Protein AF-0000000074320012 (afdb_homodimer)

pLDDT: mean 95.2, std 8.34, range [36.31, 98.94]

Solvent-accessible surface area (backbone atoms only — not comparable to full-atom values): 17380 Å² total; per-residue (Å²): 128,82,47,73,68,54,39,57,58,46,26,48,79,30,70,69,40,29,53,50,45,41,54,51,49,29,71,43,26,29,50,43,46,85,54,55,57,32,72,72,44,47,57,99,40,33,26,28,23,34,42,53,70,46,71,53,35,17,29,76,82,66,25,57,23,71,54,56,54,51,39,39,37,49,47,22,46,48,53,46,48,46,66,74,59,42,88,54,47,42,76,45,76,39,35,41,36,37,39,49,70,48,88,35,82,46,40,29,38,19,41,23,70,55,49,71,68,53,42,41,66,63,46,54,54,54,49,74,81,34,78,58,48,74,39,78,42,71,21,48,24,27,33,80,82,65,46,66,27,32,43,29,41,39,24,33,31,40,29,44,52,92,74,57,80,68,86,126,129,80,48,72,66,53,40,57,58,46,26,47,79,30,69,70,40,30,53,51,46,42,53,52,50,28,70,43,26,29,50,45,46,84,55,55,57,33,70,71,44,48,58,98,40,34,26,30,22,34,42,54,69,45,72,53,35,16,29,76,82,66,24,54,23,69,54,57,54,50,37,39,37,48,46,21,44,49,53,48,48,45,65,74,58,43,89,54,46,45,75,43,76,38,36,40,37,38,39,50,72,47,88,36,83,45,41,29,38,19,41,24,72,56,51,70,66,52,43,42,66,66,47,54,54,54,49,74,79,35,78,58,49,73,38,79,42,73,22,49,25,25,34,79,84,66,46,66,28,34,44,28,40,39,24,33,32,40,29,44,53,91,73,58,80,67,86,126

Structure (mmCIF, N/CA/C/O backbone):
data_AF-0000000074320012-model_v1
#
loop_
_entity.id
_entity.type
_entity.pdbx_description
1 polymer 'DUF4442 domain-containing protein'
#
loop_
_atom_site.group_PDB
_atom_site.id
_atom_site.type_symbol
_atom_site.label_atom_id
_atom_site.label_alt_id
_atom_site.label_comp_id
_atom_site.label_asym_id
_atom_site.label_entity_id
_atom_site.label_seq_id
_atom_site.pdbx_PDB_ins_code
_atom_site.Cartn_x
_atom_site.Cartn_y
_atom_site.Cartn_z
_atom_site.occupancy
_atom_site.B_iso_or_equiv
_atom_site.auth_seq_id
_atom_site.auth_comp_id
_atom_site.auth_asym_id
_atom_site.auth_atom_id
_atom_site.pdbx_PDB_model_num
ATOM 1 N N . MET A 1 1 ? 0.311 33.969 -2.805 1 56.41 1 MET A N 1
ATOM 2 C CA . MET A 1 1 ? 0.014 32.562 -3.039 1 56.41 1 MET A CA 1
ATOM 3 C C . MET A 1 1 ? -0.545 31.891 -1.78 1 56.41 1 MET A C 1
ATOM 5 O O . MET A 1 1 ? -0.052 32.125 -0.678 1 56.41 1 MET A O 1
ATOM 9 N N . LEU A 1 2 ? -1.701 31.359 -1.847 1 72.56 2 LEU A N 1
ATOM 10 C CA . LEU A 1 2 ? -2.385 30.781 -0.701 1 72.56 2 LEU A CA 1
ATOM 11 C C . LEU A 1 2 ? -1.505 29.734 -0.021 1 72.56 2 LEU A C 1
ATOM 13 O O . LEU A 1 2 ? -0.944 28.859 -0.687 1 72.56 2 LEU A O 1
ATOM 17 N N . SER A 1 3 ? -1.209 30.062 1.23 1 83.75 3 SER A N 1
ATOM 18 C CA . SER A 1 3 ? -0.427 29.078 1.981 1 83.75 3 SER A CA 1
ATOM 19 C C . SER A 1 3 ? -1.143 27.734 2.049 1 83.75 3 SER A C 1
ATOM 21 O O . SER A 1 3 ? -2.342 27.641 1.778 1 83.75 3 SER A O 1
ATOM 23 N N . GLN A 1 4 ? -0.441 26.672 2.283 1 82.62 4 GLN A N 1
ATOM 24 C CA . GLN A 1 4 ? -1.019 25.344 2.447 1 82.62 4 GLN A CA 1
ATOM 25 C C . GLN A 1 4 ? -2.109 25.344 3.512 1 82.62 4 GLN A C 1
ATOM 27 O O . GLN A 1 4 ? -3.178 24.766 3.316 1 82.62 4 GLN A O 1
ATOM 32 N N . ASP A 1 5 ? -1.865 26.078 4.605 1 85.81 5 ASP A N 1
ATOM 33 C CA . ASP A 1 5 ? -2.818 26.141 5.707 1 85.81 5 ASP A CA 1
ATOM 34 C C . ASP A 1 5 ? -4.117 26.812 5.277 1 85.81 5 ASP A C 1
ATOM 36 O O . ASP A 1 5 ? -5.207 26.359 5.637 1 85.81 5 ASP A O 1
ATOM 40 N N . GLN A 1 6 ? -3.916 27.891 4.57 1 90.31 6 GLN A N 1
ATOM 41 C CA . GLN A 1 6 ? -5.09 28.609 4.09 1 90.31 6 GLN A CA 1
ATOM 42 C C . GLN A 1 6 ? -5.895 27.766 3.111 1 90.31 6 GLN A C 1
ATOM 44 O O . GLN A 1 6 ? -7.129 27.797 3.117 1 90.31 6 GLN A O 1
ATOM 49 N N . LEU A 1 7 ? -5.176 27.062 2.318 1 92.5 7 LEU A N 1
ATOM 50 C CA . LEU A 1 7 ? -5.832 26.203 1.339 1 92.5 7 LEU A CA 1
ATOM 51 C C . LEU A 1 7 ? -6.676 25.141 2.029 1 92.5 7 LEU A C 1
ATOM 53 O O . LEU A 1 7 ? -7.836 24.922 1.662 1 92.5 7 LEU A O 1
ATOM 57 N N . PHE A 1 8 ? -6.152 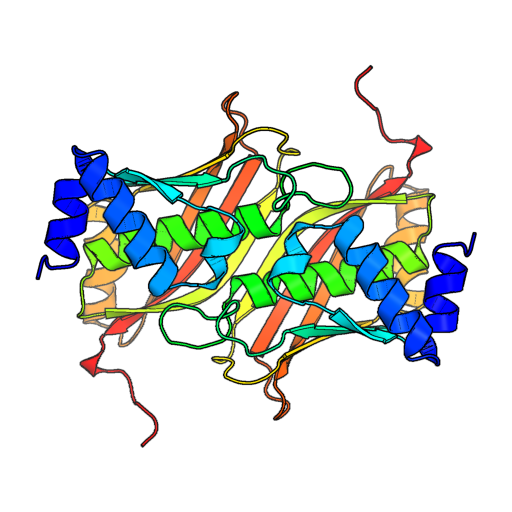24.516 3.086 1 93 8 PHE A N 1
ATOM 58 C CA . PHE A 1 8 ? -6.898 23.516 3.842 1 93 8 PHE A CA 1
ATOM 59 C C . PHE A 1 8 ? -8.133 24.125 4.48 1 93 8 PHE A C 1
ATOM 61 O O . PHE A 1 8 ? -9.203 23.516 4.492 1 93 8 PHE A O 1
ATOM 68 N N . GLU A 1 9 ? -7.984 25.344 5.008 1 93.69 9 GLU A N 1
ATOM 69 C CA . GLU A 1 9 ? -9.102 26 5.676 1 93.69 9 GLU A CA 1
ATOM 70 C C . GLU A 1 9 ? -10.219 26.328 4.695 1 93.69 9 GLU A C 1
ATOM 72 O O . GLU A 1 9 ? -11.391 26.062 4.977 1 93.69 9 GLU A O 1
ATOM 77 N N . LYS A 1 10 ? -9.859 26.844 3.582 1 94.94 10 LYS A N 1
ATOM 78 C CA . LYS A 1 10 ? -10.859 27.188 2.58 1 94.94 10 LYS A CA 1
ATOM 79 C C . LYS A 1 10 ? -11.516 25.938 1.99 1 94.94 10 LYS A C 1
ATOM 81 O O . LYS A 1 10 ? -12.688 25.969 1.631 1 94.94 10 LYS A O 1
ATOM 86 N N . ALA A 1 11 ? -10.773 24.875 1.928 1 95.19 11 ALA A N 1
ATOM 87 C CA . ALA A 1 11 ? -11.242 23.625 1.325 1 95.19 11 ALA A CA 1
ATOM 88 C C . ALA A 1 11 ? -12.297 22.953 2.201 1 95.19 11 ALA A C 1
ATOM 90 O O . ALA A 1 11 ? -13 22.047 1.751 1 95.19 11 ALA A O 1
ATOM 91 N N . LYS A 1 12 ? -12.43 23.422 3.461 1 94.94 12 LYS A N 1
ATOM 92 C CA . LYS A 1 12 ? -13.438 22.875 4.363 1 94.94 12 LYS A CA 1
ATOM 93 C C . LYS A 1 12 ? -14.852 23.141 3.844 1 94.94 12 LYS A C 1
ATOM 95 O O . LYS A 1 12 ? -15.742 22.297 3.975 1 94.94 12 LYS A O 1
ATOM 100 N N . THR A 1 13 ? -14.977 24.312 3.217 1 94.88 13 THR A N 1
ATOM 101 C CA . THR A 1 13 ? -16.344 24.719 2.926 1 94.88 13 THR A CA 1
ATOM 102 C C . THR A 1 13 ? -16.516 25.016 1.438 1 94.88 13 THR A C 1
ATOM 104 O O . THR A 1 13 ? -17.641 25.188 0.958 1 94.88 13 THR A O 1
ATOM 107 N N . SER A 1 14 ? -15.438 25.094 0.727 1 95.69 14 SER A N 1
ATOM 108 C CA . SER A 1 14 ? -15.5 25.453 -0.688 1 95.69 14 SER A CA 1
ATOM 109 C C . SER A 1 14 ? -15.109 24.266 -1.57 1 95.69 14 SER A C 1
ATOM 111 O O . SER A 1 14 ? -13.984 23.781 -1.493 1 95.69 14 SER A O 1
ATOM 113 N N . ASN A 1 15 ? -16.016 23.906 -2.447 1 95.31 15 ASN A N 1
ATOM 114 C CA . ASN A 1 15 ? -15.727 22.828 -3.395 1 95.31 15 ASN A CA 1
ATOM 115 C C . ASN A 1 15 ? -14.594 23.219 -4.34 1 95.31 15 ASN A C 1
ATOM 117 O O . ASN A 1 15 ? -13.766 22.375 -4.695 1 95.31 15 ASN A O 1
ATOM 121 N N . LEU A 1 16 ? -14.625 24.438 -4.738 1 96.12 16 LEU A N 1
ATOM 122 C CA . LEU A 1 16 ? -13.57 24.922 -5.621 1 96.12 16 LEU A CA 1
ATOM 123 C C . LEU A 1 16 ? -12.203 24.781 -4.957 1 96.12 16 LEU A C 1
ATOM 125 O O . LEU A 1 16 ? -11.258 24.281 -5.566 1 96.12 16 LEU A O 1
ATOM 129 N N . TYR A 1 17 ? -12.078 25.234 -3.729 1 96.5 17 TYR A N 1
ATOM 130 C CA . TYR A 1 17 ? -10.805 25.156 -3.02 1 96.5 17 TYR A CA 1
ATOM 131 C C . TYR A 1 17 ? -10.438 23.719 -2.699 1 96.5 17 TYR A C 1
ATOM 133 O O . TYR A 1 17 ? -9.25 23.375 -2.646 1 96.5 17 TYR A O 1
ATOM 141 N N . ARG A 1 18 ? -11.391 22.875 -2.494 1 97.12 18 ARG A N 1
ATOM 142 C CA . ARG A 1 18 ? -11.102 21.469 -2.285 1 97.12 18 ARG A CA 1
ATOM 143 C C . ARG A 1 18 ? -10.531 20.828 -3.547 1 97.12 18 ARG A C 1
ATOM 145 O O . ARG A 1 18 ? -9.625 19.984 -3.471 1 97.12 18 ARG A O 1
ATOM 152 N N . LYS A 1 19 ? -11.062 21.234 -4.746 1 97.31 19 LYS A N 1
ATOM 153 C CA . LYS A 1 19 ? -10.508 20.766 -6.012 1 97.31 19 LYS A CA 1
ATOM 154 C C . LYS A 1 19 ? -9.062 21.234 -6.18 1 97.31 19 LYS A C 1
ATOM 156 O O . LYS A 1 19 ? -8.203 20.453 -6.625 1 97.31 19 LYS A O 1
ATOM 161 N N . ILE A 1 20 ? -8.812 22.406 -5.82 1 97.12 20 ILE A N 1
ATOM 162 C CA . ILE A 1 20 ? -7.461 22.969 -5.891 1 97.12 20 ILE A CA 1
ATOM 163 C C . ILE A 1 20 ? -6.543 22.203 -4.934 1 97.12 20 ILE A C 1
ATOM 165 O O . ILE A 1 20 ? -5.422 21.844 -5.301 1 97.12 20 ILE A O 1
ATOM 169 N N . LEU A 1 21 ? -7.043 22 -3.727 1 96.75 21 LEU A N 1
ATOM 170 C CA . LEU A 1 21 ? -6.266 21.234 -2.748 1 96.75 21 LEU A CA 1
ATOM 171 C C . LEU A 1 21 ? -5.875 19.875 -3.299 1 96.75 21 LEU A C 1
ATOM 173 O O . LEU A 1 21 ? -4.711 19.469 -3.213 1 96.75 21 LEU A O 1
ATOM 177 N N . ASN A 1 22 ? -6.828 19.156 -3.85 1 97.69 22 ASN A N 1
ATOM 178 C CA . ASN A 1 22 ? -6.543 17.844 -4.414 1 97.69 22 ASN A CA 1
ATOM 179 C C . ASN A 1 22 ? -5.496 17.922 -5.52 1 97.69 22 ASN A C 1
ATOM 181 O O . ASN A 1 22 ? -4.621 17.062 -5.613 1 97.69 22 ASN A O 1
ATOM 185 N N . SER A 1 23 ? -5.547 18.938 -6.332 1 97.56 23 SER A N 1
ATOM 186 C CA . SER A 1 23 ? -4.555 19.125 -7.383 1 97.56 23 SER A CA 1
ATOM 187 C C . SER A 1 23 ? -3.164 19.344 -6.797 1 97.56 23 SER A C 1
ATOM 189 O O . SER A 1 23 ? -2.182 18.781 -7.297 1 97.56 23 SER A O 1
ATOM 191 N N . VAL A 1 24 ? -3.084 20.094 -5.789 1 96.06 24 VAL A N 1
ATOM 192 C CA . VAL A 1 24 ? -1.82 20.375 -5.121 1 96.06 24 VAL A CA 1
ATOM 193 C C . VAL A 1 24 ? -1.267 19.094 -4.504 1 96.06 24 VAL A C 1
ATOM 195 O O . VAL A 1 24 ? -0.079 18.797 -4.645 1 96.06 24 VAL A O 1
ATOM 198 N N . LEU A 1 25 ? -2.133 18.344 -3.871 1 96.31 25 LEU A N 1
ATOM 199 C CA . LEU A 1 25 ? -1.714 17.109 -3.215 1 96.31 25 LEU A CA 1
ATOM 200 C C . LEU A 1 25 ? -1.236 16.094 -4.238 1 96.31 25 LEU A C 1
ATOM 202 O O . LEU A 1 25 ? -0.306 15.328 -3.969 1 96.31 25 LEU A O 1
ATOM 206 N N . TYR A 1 26 ? -1.836 16.062 -5.43 1 97.31 26 TYR A N 1
ATOM 207 C CA . TYR A 1 26 ? -1.38 15.188 -6.504 1 97.31 26 TYR A CA 1
ATOM 208 C C . TYR A 1 26 ? 0.038 15.547 -6.934 1 97.31 26 TYR A C 1
ATOM 210 O O . TYR A 1 26 ? 0.836 14.664 -7.258 1 97.31 26 TYR A O 1
ATOM 218 N N . LYS A 1 27 ? 0.312 16.812 -6.98 1 96.69 27 LYS A N 1
ATOM 219 C CA . LYS A 1 27 ? 1.652 17.266 -7.344 1 96.69 27 LYS A CA 1
ATOM 220 C C . LYS A 1 27 ? 2.67 16.891 -6.27 1 96.69 27 LYS A C 1
ATOM 222 O O . LYS A 1 27 ? 3.809 16.531 -6.582 1 96.69 27 LYS A O 1
ATOM 227 N N . MET A 1 28 ? 2.273 16.969 -5.016 1 95.12 28 MET A N 1
ATOM 228 C CA . MET A 1 28 ? 3.141 16.656 -3.883 1 95.12 28 MET A CA 1
ATOM 229 C C . MET A 1 28 ? 3.398 15.156 -3.785 1 95.12 28 MET A C 1
ATOM 231 O O . MET A 1 28 ? 4.504 14.734 -3.447 1 95.12 28 MET A O 1
ATOM 235 N N . VAL A 1 29 ? 2.379 14.391 -4.051 1 97.5 29 VAL A N 1
ATOM 236 C CA . VAL A 1 29 ? 2.445 12.938 -3.986 1 97.5 29 VAL A CA 1
ATOM 237 C C . VAL A 1 29 ? 1.917 12.336 -5.289 1 97.5 29 VAL A C 1
ATOM 239 O O . VAL A 1 29 ? 0.817 11.781 -5.32 1 97.5 29 VAL A O 1
ATOM 242 N N . PRO A 1 30 ? 2.645 12.289 -6.316 1 98.44 30 PRO A N 1
ATOM 243 C CA . PRO A 1 30 ? 2.193 11.859 -7.641 1 98.44 30 PRO A CA 1
ATOM 244 C C . PRO A 1 30 ? 1.681 10.422 -7.656 1 98.44 30 PRO A C 1
ATOM 246 O O . PRO A 1 30 ? 0.842 10.07 -8.484 1 98.44 30 PRO A O 1
ATOM 249 N N . PHE A 1 31 ? 2.115 9.609 -6.773 1 98.69 31 PHE A N 1
ATOM 250 C CA . PHE A 1 31 ? 1.723 8.203 -6.699 1 98.69 31 PHE A CA 1
ATOM 251 C C . PHE A 1 31 ? 0.206 8.07 -6.633 1 98.69 31 PHE A C 1
ATOM 253 O O . PHE A 1 31 ? -0.357 7.086 -7.113 1 98.69 31 PHE A O 1
ATOM 260 N N . ASN A 1 32 ? -0.466 9.094 -6.09 1 98.62 32 ASN A N 1
ATOM 261 C CA . ASN A 1 32 ? -1.893 9.008 -5.793 1 98.62 32 ASN A CA 1
ATOM 262 C C . ASN A 1 32 ? -2.738 9.414 -7 1 98.62 32 ASN A C 1
ATOM 264 O O . ASN A 1 32 ? -3.92 9.07 -7.078 1 98.62 32 ASN A O 1
ATOM 268 N N . LYS A 1 33 ? -2.162 10.086 -7.898 1 98.44 33 LYS A N 1
ATOM 269 C CA . LYS A 1 33 ? -2.893 10.789 -8.945 1 98.44 33 LYS A CA 1
ATOM 270 C C . LYS A 1 33 ? -3.605 9.805 -9.875 1 98.44 33 LYS A C 1
ATOM 272 O O . LYS A 1 33 ? -4.793 9.969 -10.164 1 98.44 33 LYS A O 1
ATOM 277 N N . PRO A 1 34 ? -2.969 8.727 -10.312 1 98.5 34 PRO A N 1
ATOM 278 C CA . PRO A 1 34 ? -3.637 7.848 -11.273 1 98.5 34 PRO A CA 1
ATOM 279 C C . PRO A 1 34 ? -4.879 7.176 -10.695 1 98.5 34 PRO A C 1
ATOM 281 O O . PRO A 1 34 ? -5.762 6.75 -11.453 1 98.5 34 PRO A O 1
ATOM 284 N N . HIS A 1 35 ? -4.938 7.098 -9.422 1 98.75 35 HIS A N 1
ATOM 285 C CA . HIS A 1 35 ? -5.996 6.336 -8.773 1 98.75 35 HIS A CA 1
ATOM 286 C C . HIS A 1 35 ? -7.145 7.242 -8.336 1 98.75 35 HIS A C 1
ATOM 288 O O . HIS A 1 35 ? -8.172 6.766 -7.848 1 98.75 35 HIS A O 1
ATOM 294 N N . ARG A 1 36 ? -6.949 8.562 -8.461 1 98.5 36 ARG A N 1
ATOM 295 C CA . ARG A 1 36 ? -7.953 9.578 -8.18 1 98.5 36 ARG A CA 1
ATOM 296 C C . ARG A 1 36 ? -8.383 9.531 -6.719 1 98.5 36 ARG A C 1
ATOM 298 O O . ARG A 1 36 ? -9.57 9.648 -6.41 1 98.5 36 ARG A O 1
ATOM 305 N N . PHE A 1 37 ? -7.414 9.234 -5.879 1 98.69 37 PHE A N 1
ATOM 306 C CA . PHE A 1 37 ? -7.664 9.422 -4.453 1 98.69 37 PHE A CA 1
ATOM 307 C C . PHE A 1 37 ? -7.902 10.898 -4.137 1 98.69 37 PHE A C 1
ATOM 309 O O . PHE A 1 37 ? -7.117 11.758 -4.539 1 98.69 37 PHE A O 1
ATOM 316 N N . GLN A 1 38 ? -8.914 11.227 -3.434 1 97.5 38 GLN A N 1
ATOM 317 C CA . GLN A 1 38 ? -9.172 12.648 -3.221 1 97.5 38 GLN A CA 1
ATOM 318 C C . GLN A 1 38 ? -9.664 12.906 -1.8 1 97.5 38 GLN A C 1
ATOM 320 O O . GLN A 1 38 ? -10.445 12.125 -1.254 1 97.5 38 GLN A O 1
ATOM 325 N N . VAL A 1 39 ? -9.234 14 -1.25 1 98.38 39 VAL A N 1
ATOM 326 C CA . VAL A 1 39 ? -9.82 14.508 -0.019 1 98.38 39 VAL A CA 1
ATOM 327 C C . VAL A 1 39 ? -11.281 14.891 -0.265 1 98.38 39 VAL A C 1
ATOM 329 O O . VAL A 1 39 ? -11.578 15.766 -1.078 1 98.38 39 VAL A O 1
ATOM 332 N N . GLU A 1 40 ? -12.109 14.172 0.384 1 98.06 40 GLU A N 1
ATOM 333 C CA . GLU A 1 40 ? -13.547 14.367 0.205 1 98.06 40 GLU A CA 1
ATOM 334 C C . GLU A 1 40 ? -14.109 15.328 1.244 1 98.06 40 GLU A C 1
ATOM 336 O O . GLU A 1 40 ? -15.008 16.125 0.945 1 98.06 40 GLU A O 1
ATOM 341 N N . LYS A 1 41 ? -13.656 15.188 2.434 1 97.81 41 LYS A N 1
ATOM 342 C CA . LYS A 1 41 ? -14.133 16 3.547 1 97.81 41 LYS A CA 1
ATOM 343 C C . LYS A 1 41 ? -12.977 16.391 4.473 1 97.81 41 LYS A C 1
ATOM 345 O O . LYS A 1 41 ? -12.094 15.586 4.742 1 97.81 41 LYS A O 1
ATOM 350 N N . ILE A 1 42 ? -13.016 17.656 4.891 1 97.44 42 ILE A N 1
ATOM 351 C CA . ILE A 1 42 ? -12.062 18.172 5.871 1 97.44 42 ILE A CA 1
ATOM 352 C C . ILE A 1 42 ? -12.812 18.859 7.008 1 97.44 42 ILE A C 1
ATOM 354 O O . ILE A 1 42 ? -13.672 19.703 6.766 1 97.44 42 ILE A O 1
ATOM 358 N N . ASP A 1 43 ? -12.531 18.453 8.164 1 96.31 43 ASP A N 1
ATOM 359 C CA . ASP A 1 43 ? -12.977 19.125 9.375 1 96.31 43 ASP A CA 1
ATOM 360 C C . ASP A 1 43 ? -11.797 19.641 10.195 1 96.31 43 ASP A C 1
ATOM 362 O O . ASP A 1 43 ? -10.656 19.594 9.727 1 96.31 43 ASP A O 1
ATOM 366 N N . ASP A 1 44 ? -12.086 20.203 11.336 1 94.81 44 ASP A N 1
ATOM 367 C CA . ASP A 1 44 ? -11.008 20.75 12.148 1 94.81 44 ASP A CA 1
ATOM 368 C C . ASP A 1 44 ? -10.031 19.656 12.578 1 94.81 44 ASP A C 1
ATOM 370 O O . ASP A 1 44 ? -8.82 19.891 12.625 1 94.81 44 ASP A O 1
ATOM 374 N N . ASP A 1 45 ? -10.578 18.438 12.789 1 97.56 45 ASP A N 1
ATOM 375 C CA . ASP A 1 45 ? -9.734 17.406 13.383 1 97.56 45 ASP A CA 1
ATOM 376 C C . ASP A 1 45 ? -9.836 16.094 12.594 1 97.56 45 ASP A C 1
ATOM 378 O O . ASP A 1 45 ? -9.547 15.023 13.125 1 97.56 45 ASP A O 1
ATOM 382 N N . SER A 1 46 ? -10.312 16.25 11.328 1 98.44 46 SER A N 1
ATOM 383 C CA . SER A 1 46 ? -10.477 15.016 10.578 1 98.44 46 SER A CA 1
ATOM 384 C C . SER A 1 46 ? -10.367 15.258 9.078 1 98.44 46 SER A C 1
ATOM 386 O O . SER A 1 46 ? -10.695 16.344 8.594 1 98.44 46 SER A O 1
ATOM 388 N N . ILE A 1 47 ? -9.891 14.289 8.398 1 98.44 47 ILE A N 1
ATOM 389 C CA . ILE A 1 47 ? -9.859 14.266 6.941 1 98.44 47 ILE A CA 1
ATOM 390 C C . ILE A 1 47 ? -10.406 12.93 6.441 1 98.44 47 ILE A C 1
ATOM 392 O O . ILE A 1 47 ? -10.102 11.875 7 1 98.44 47 ILE A O 1
ATOM 396 N N . THR A 1 48 ? -11.273 13.008 5.492 1 98.81 48 THR A N 1
ATOM 397 C CA . THR A 1 48 ? -11.789 11.828 4.809 1 98.81 48 THR A CA 1
ATOM 398 C C . THR A 1 48 ? -11.32 11.789 3.357 1 98.81 48 THR A C 1
ATOM 400 O O . THR A 1 48 ? -11.453 12.781 2.631 1 98.81 48 THR A O 1
ATOM 403 N N . VAL A 1 49 ? -10.781 10.711 2.982 1 98.88 49 VAL A N 1
ATOM 404 C CA . VAL A 1 49 ? -10.289 10.508 1.624 1 98.88 49 VAL A CA 1
ATOM 405 C C . VAL A 1 49 ? -11.148 9.477 0.905 1 98.88 49 VAL A C 1
ATOM 407 O O . VAL A 1 49 ? -11.445 8.414 1.455 1 98.88 49 VAL A O 1
ATOM 410 N N . LYS A 1 50 ? -11.547 9.773 -0.271 1 98.88 50 LYS A N 1
ATOM 411 C CA . LYS A 1 50 ? -12.344 8.883 -1.109 1 98.88 50 LYS A CA 1
ATOM 412 C C . LYS A 1 50 ? -11.445 8.031 -2.004 1 98.88 50 LYS A C 1
ATOM 414 O O . LYS A 1 50 ? -10.516 8.539 -2.629 1 98.88 50 LYS A O 1
ATOM 419 N N . LEU A 1 51 ? -11.656 6.766 -1.987 1 98.88 51 LEU A N 1
ATOM 420 C CA . LEU A 1 51 ? -11.148 5.773 -2.93 1 98.88 51 LEU A CA 1
ATOM 421 C C . LEU A 1 51 ? -12.242 5.348 -3.908 1 98.88 51 LEU A C 1
ATOM 423 O O . LEU A 1 51 ? -13.102 4.531 -3.568 1 98.88 51 LEU A O 1
ATOM 427 N N . PRO A 1 52 ? -12.195 5.902 -5.129 1 98.88 52 PRO A N 1
ATOM 428 C CA . PRO A 1 52 ? -13.281 5.578 -6.051 1 98.88 52 PRO A CA 1
ATOM 429 C C . PRO A 1 52 ? -13.211 4.148 -6.578 1 98.88 52 PRO A C 1
ATOM 431 O O . PRO A 1 52 ? -12.117 3.637 -6.832 1 98.88 52 PRO A O 1
ATOM 434 N N . TYR A 1 53 ? -14.367 3.562 -6.684 1 98.75 53 TYR A N 1
ATOM 435 C CA . TYR A 1 53 ? -14.469 2.24 -7.293 1 98.75 53 TYR A CA 1
ATOM 436 C C . TYR A 1 53 ? -14.461 2.338 -8.812 1 98.75 53 TYR A C 1
ATOM 438 O O . TYR A 1 53 ? -15.516 2.309 -9.453 1 98.75 53 TYR A O 1
ATOM 446 N N . ILE A 1 54 ? -13.328 2.416 -9.367 1 98.62 54 ILE A N 1
ATOM 447 C CA . ILE A 1 54 ? -13.094 2.504 -10.805 1 98.62 54 ILE A CA 1
ATOM 448 C C . ILE A 1 54 ? -12.117 1.415 -11.242 1 98.62 54 ILE A C 1
ATOM 450 O O . ILE A 1 54 ? -11.328 0.919 -10.43 1 98.62 54 ILE A O 1
ATOM 454 N N . LYS A 1 55 ? -12.109 1.022 -12.445 1 98.38 55 LYS A N 1
ATOM 455 C CA . LYS A 1 55 ? -11.344 -0.102 -12.969 1 98.38 55 LYS A CA 1
ATOM 456 C C . LYS A 1 55 ? -9.867 0.014 -12.586 1 98.38 55 LYS A C 1
ATOM 458 O O . LYS A 1 55 ? -9.234 -0.982 -12.227 1 98.38 55 LYS A O 1
ATOM 463 N N . ARG A 1 56 ? -9.297 1.199 -12.578 1 98.12 56 ARG A N 1
ATOM 464 C CA . ARG A 1 56 ? -7.887 1.435 -12.297 1 98.12 56 ARG A CA 1
ATOM 465 C C . ARG A 1 56 ? -7.543 1.05 -10.859 1 98.12 56 ARG A C 1
ATOM 467 O O . ARG A 1 56 ? -6.371 0.896 -10.516 1 98.12 56 ARG A O 1
ATOM 474 N N . ASN A 1 57 ? -8.555 0.904 -10.016 1 98.81 57 ASN A N 1
ATOM 475 C CA . ASN A 1 57 ? -8.32 0.596 -8.609 1 98.81 57 ASN A CA 1
ATOM 476 C C . ASN A 1 57 ? -8.695 -0.847 -8.281 1 98.81 57 ASN A C 1
ATOM 478 O O . ASN A 1 57 ? -8.805 -1.212 -7.113 1 98.81 57 ASN A O 1
ATOM 482 N N . PHE A 1 58 ? -8.859 -1.721 -9.336 1 98.44 58 PHE A N 1
ATOM 483 C CA . PHE A 1 58 ? -9.32 -3.09 -9.133 1 98.44 58 PHE A CA 1
ATOM 484 C C . PHE A 1 58 ? -8.148 -4.023 -8.859 1 98.44 58 PHE A C 1
ATOM 486 O O . PHE A 1 58 ? -7.047 -3.801 -9.359 1 98.44 58 PHE A O 1
ATOM 493 N N . ASN A 1 59 ? -8.453 -5.02 -8.047 1 97 59 ASN A N 1
ATOM 494 C CA . ASN A 1 59 ? -7.609 -6.207 -7.957 1 97 59 ASN A CA 1
ATOM 495 C C . ASN A 1 59 ? -8.055 -7.285 -8.945 1 97 59 ASN A C 1
ATOM 497 O O . ASN A 1 59 ? -8.844 -7.016 -9.852 1 97 59 ASN A O 1
ATOM 501 N N . HIS A 1 60 ? -7.562 -8.477 -8.805 1 93.38 60 HIS A N 1
ATOM 502 C CA . HIS A 1 60 ? -7.723 -9.539 -9.789 1 93.38 60 HIS A CA 1
ATOM 503 C C . HIS A 1 60 ? -9.125 -10.141 -9.734 1 93.38 60 HIS A C 1
ATOM 505 O O . HIS A 1 60 ? -9.516 -10.906 -10.625 1 93.38 60 HIS A O 1
ATOM 511 N N . ILE A 1 61 ? -9.953 -9.75 -8.758 1 92.81 61 ILE A N 1
ATOM 512 C CA . ILE A 1 61 ? -11.312 -10.281 -8.695 1 92.81 61 ILE A CA 1
ATOM 513 C C . ILE A 1 61 ? -12.312 -9.133 -8.75 1 92.81 61 ILE A C 1
ATOM 515 O O . ILE A 1 61 ? -13.43 -9.25 -8.234 1 92.81 61 ILE A O 1
ATOM 519 N N . LYS A 1 62 ? -11.883 -7.988 -9.148 1 95.69 62 LYS A N 1
ATOM 520 C CA . LYS A 1 62 ? -12.695 -6.816 -9.453 1 95.69 62 LYS A CA 1
ATOM 521 C C . LYS A 1 62 ? -13.203 -6.148 -8.172 1 95.69 62 LYS A C 1
ATOM 523 O O . LYS A 1 62 ? -14.266 -5.523 -8.172 1 95.69 62 LYS A O 1
ATOM 528 N N . GLY A 1 63 ? -12.578 -6.387 -7.125 1 97.56 63 GLY A N 1
ATOM 529 C CA . GLY A 1 63 ? -12.742 -5.578 -5.93 1 97.56 63 GLY A CA 1
ATOM 530 C C . GLY A 1 63 ? -11.727 -4.461 -5.82 1 97.56 63 GLY A C 1
ATOM 531 O O . GLY A 1 63 ? -10.797 -4.383 -6.625 1 97.56 63 GLY A O 1
ATOM 532 N N . VAL A 1 64 ? -11.953 -3.617 -4.812 1 98.5 64 VAL A N 1
ATOM 533 C CA . VAL A 1 64 ? -10.969 -2.58 -4.531 1 98.5 64 VAL A CA 1
ATOM 534 C C . VAL A 1 64 ? -9.633 -3.223 -4.168 1 98.5 64 VAL A C 1
ATOM 536 O O . VAL A 1 64 ? -9.586 -4.172 -3.385 1 98.5 64 VAL A O 1
ATOM 539 N N . HIS A 1 65 ? -8.633 -2.781 -4.789 1 98.81 65 HIS A N 1
ATOM 540 C CA . HIS A 1 65 ? -7.305 -3.33 -4.523 1 98.81 65 HIS A CA 1
ATOM 541 C C . HIS A 1 65 ? -6.887 -3.088 -3.08 1 98.81 65 HIS A C 1
ATOM 543 O O . HIS A 1 65 ? -7.039 -1.979 -2.561 1 98.81 65 HIS A O 1
ATOM 549 N N . ALA A 1 66 ? -6.262 -4.082 -2.424 1 98.81 66 ALA A N 1
ATOM 550 C CA . ALA A 1 66 ? -5.863 -4.004 -1.021 1 98.81 66 ALA A CA 1
ATOM 551 C C . ALA A 1 66 ? -4.859 -2.879 -0.797 1 98.81 66 ALA A C 1
ATOM 553 O O . ALA A 1 66 ? -4.918 -2.178 0.215 1 98.81 66 ALA A O 1
ATOM 554 N N . CYS A 1 67 ? -3.926 -2.678 -1.718 1 98.88 67 CYS A N 1
ATOM 555 C CA . CYS A 1 67 ? -2.91 -1.646 -1.54 1 98.88 67 CYS A CA 1
ATOM 556 C C . CYS A 1 67 ? -3.477 -0.265 -1.848 1 98.88 67 CYS A C 1
ATOM 558 O O . CYS A 1 67 ? -2.914 0.748 -1.431 1 98.88 67 CYS A O 1
ATOM 560 N N . ALA A 1 68 ? -4.57 -0.175 -2.604 1 98.88 68 ALA A N 1
ATOM 561 C CA . ALA A 1 68 ? -5.301 1.088 -2.68 1 98.88 68 ALA A CA 1
ATOM 562 C C . ALA A 1 68 ? -5.844 1.49 -1.311 1 98.88 68 ALA A C 1
ATOM 564 O O . ALA A 1 68 ? -5.73 2.65 -0.909 1 98.88 68 ALA A O 1
ATOM 565 N N . LEU A 1 69 ? -6.371 0.52 -0.627 1 98.94 69 LEU A N 1
ATOM 566 C CA . LEU A 1 69 ? -6.875 0.75 0.723 1 98.94 69 LEU A CA 1
ATOM 567 C C . LEU A 1 69 ? -5.75 1.188 1.653 1 98.94 69 LEU A C 1
ATOM 569 O O . LEU A 1 69 ? -5.93 2.098 2.467 1 98.94 69 LEU A O 1
ATOM 573 N N . ALA A 1 70 ? -4.621 0.555 1.525 1 98.94 70 ALA A N 1
ATOM 574 C CA . ALA A 1 70 ? -3.455 0.966 2.301 1 98.94 70 ALA A CA 1
ATOM 575 C C . ALA A 1 70 ? -3.076 2.412 1.995 1 98.94 70 ALA A C 1
ATOM 577 O O . ALA A 1 70 ? -2.762 3.184 2.904 1 98.94 70 ALA A O 1
ATOM 578 N N . THR A 1 71 ? -3.131 2.775 0.756 1 98.94 71 THR A N 1
ATOM 579 C CA . THR A 1 71 ? -2.682 4.094 0.319 1 98.94 71 THR A CA 1
ATOM 580 C C . THR A 1 71 ? -3.602 5.184 0.86 1 98.94 71 THR A C 1
ATOM 582 O O . THR A 1 71 ? -3.131 6.223 1.33 1 98.94 71 THR A O 1
ATOM 585 N N . VAL A 1 72 ? -4.91 4.961 0.815 1 98.94 72 VAL A N 1
ATOM 586 C CA . VAL A 1 72 ? -5.809 6.012 1.292 1 98.94 72 VAL A CA 1
ATOM 587 C C . VAL A 1 72 ? -5.699 6.133 2.811 1 98.94 72 VAL A C 1
ATOM 589 O O . VAL A 1 72 ? -5.883 7.215 3.369 1 98.94 72 VAL A O 1
ATOM 592 N N . SER A 1 73 ? -5.383 5.039 3.484 1 98.94 73 SER A N 1
ATOM 593 C CA . SER A 1 73 ? -5.129 5.102 4.922 1 98.94 73 SER A CA 1
ATOM 594 C C . SER A 1 73 ? -3.873 5.91 5.227 1 98.94 73 SER A C 1
ATOM 596 O O . SER A 1 73 ? -3.883 6.773 6.105 1 98.94 73 SER A O 1
ATOM 598 N N . GLU A 1 74 ? -2.812 5.602 4.5 1 98.88 74 GLU A N 1
ATOM 599 C CA . GLU A 1 74 ? -1.569 6.359 4.598 1 98.88 74 GLU A CA 1
ATOM 600 C C . GLU A 1 74 ? -1.799 7.836 4.281 1 98.88 74 GLU A C 1
ATOM 602 O O . GLU A 1 74 ? -1.354 8.711 5.027 1 98.88 74 GLU A O 1
ATOM 607 N N . PHE A 1 75 ? -2.486 8.102 3.246 1 98.75 75 PHE A N 1
ATOM 608 C CA . PHE A 1 75 ? -2.73 9.438 2.709 1 98.75 75 PHE A CA 1
ATOM 609 C C . PHE A 1 75 ? -3.555 10.273 3.684 1 98.75 75 PHE A C 1
ATOM 611 O O . PHE A 1 75 ? -3.197 11.406 3.992 1 98.75 75 PHE A O 1
ATOM 618 N N . SER A 1 76 ? -4.664 9.766 4.199 1 98.75 76 SER A N 1
ATOM 619 C CA . SER A 1 76 ? -5.531 10.508 5.102 1 98.75 76 SER A CA 1
ATOM 620 C C . SER A 1 76 ? -4.801 10.891 6.387 1 98.75 76 SER A C 1
ATOM 622 O O . SER A 1 76 ? -4.836 12.055 6.805 1 98.75 76 SER A O 1
ATOM 624 N N . SER A 1 77 ? -4.125 9.922 6.98 1 98.62 77 SER A N 1
ATOM 625 C CA . SER A 1 77 ? -3.4 10.195 8.219 1 98.62 77 SER A CA 1
ATOM 626 C C . SER A 1 77 ? -2.234 11.148 7.973 1 98.62 77 SER A C 1
ATOM 628 O O . SER A 1 77 ? -2.031 12.094 8.734 1 98.62 77 SER A O 1
ATOM 630 N N . GLY A 1 78 ? -1.484 10.938 6.859 1 97.19 78 GLY A N 1
ATOM 631 C CA . GLY A 1 78 ? -0.373 11.82 6.531 1 97.19 78 GLY A CA 1
ATOM 632 C C . GLY A 1 78 ? -0.803 13.25 6.254 1 97.19 78 GLY A C 1
ATOM 633 O O . GLY A 1 78 ? -0.172 14.195 6.727 1 97.19 78 GLY A O 1
ATOM 634 N N . ALA A 1 79 ? -1.836 13.383 5.496 1 96.12 79 ALA A N 1
ATOM 635 C CA . ALA A 1 79 ? -2.334 14.711 5.141 1 96.12 79 ALA A CA 1
ATOM 636 C C . ALA A 1 79 ? -2.771 15.484 6.379 1 96.12 79 ALA A C 1
ATOM 638 O O . ALA A 1 79 ? -2.449 16.672 6.527 1 96.12 79 ALA A O 1
ATOM 639 N N . LEU A 1 80 ? -3.5 14.82 7.305 1 97.19 80 LEU A N 1
ATOM 640 C CA . LEU A 1 80 ? -3.951 15.508 8.508 1 97.19 80 LEU A CA 1
ATOM 641 C C . LEU A 1 80 ? -2.77 15.891 9.391 1 97.19 80 LEU A C 1
ATOM 643 O O . LEU A 1 80 ? -2.723 17 9.938 1 97.19 80 LEU A O 1
ATOM 647 N N . LEU A 1 81 ? -1.826 14.945 9.555 1 96.12 81 LEU A N 1
ATOM 648 C CA . LEU A 1 81 ? -0.656 15.234 10.375 1 96.12 81 LEU A CA 1
ATOM 649 C C . LEU A 1 81 ? 0.132 16.406 9.812 1 96.12 81 LEU A C 1
ATOM 651 O O . LEU A 1 81 ? 0.561 17.297 10.555 1 96.12 81 LEU A O 1
ATOM 655 N N . LEU A 1 82 ? 0.299 16.375 8.508 1 92 82 LEU A N 1
ATOM 656 C CA . LEU A 1 82 ? 1.023 17.484 7.879 1 92 82 LEU A CA 1
ATOM 657 C C . LEU A 1 82 ? 0.307 18.797 8.117 1 92 82 LEU A C 1
ATOM 659 O O . LEU A 1 82 ? 0.949 19.828 8.383 1 92 82 LEU A O 1
ATOM 663 N N . ARG A 1 83 ? -0.956 18.766 8.039 1 92.31 83 ARG A N 1
ATOM 664 C CA . ARG A 1 83 ? -1.75 19.953 8.281 1 92.31 83 ARG A CA 1
ATOM 665 C C . ARG A 1 83 ? -1.582 20.438 9.719 1 92.31 83 ARG A C 1
ATOM 667 O O . ARG A 1 83 ? -1.418 21.641 9.961 1 92.31 83 ARG A O 1
ATOM 674 N N . LYS A 1 84 ? -1.622 19.547 10.664 1 94.62 84 LYS A N 1
ATOM 675 C CA . LYS A 1 84 ? -1.627 19.875 12.086 1 94.62 84 LYS A CA 1
ATOM 676 C C . LYS A 1 84 ? -0.229 20.25 12.562 1 94.62 84 LYS A C 1
ATOM 678 O O . LYS A 1 84 ? -0.081 21.094 13.453 1 94.62 84 LYS A O 1
ATOM 683 N N . LEU A 1 85 ? 0.761 19.641 12 1 93.06 85 LEU A N 1
ATOM 684 C CA . LEU A 1 85 ? 2.133 19.812 12.469 1 93.06 85 LEU A CA 1
ATOM 685 C C . LEU A 1 85 ? 2.803 20.984 11.766 1 93.06 85 LEU A C 1
ATOM 687 O O . LEU A 1 85 ? 3.703 21.625 12.32 1 93.06 85 LEU A O 1
ATOM 691 N N . GLY A 1 86 ? 2.377 21.25 10.539 1 87.5 86 GLY A N 1
ATOM 692 C CA . GLY A 1 86 ? 2.977 22.328 9.773 1 87.5 86 GLY A CA 1
ATOM 693 C C . GLY A 1 86 ? 4.348 21.984 9.227 1 87.5 86 GLY A C 1
ATOM 694 O O . GLY A 1 86 ? 4.629 20.812 8.938 1 87.5 86 GLY A O 1
ATOM 695 N N . LYS A 1 87 ? 5.176 22.969 9.039 1 87.81 87 LYS A N 1
ATOM 696 C CA . LYS A 1 87 ? 6.434 22.828 8.312 1 87.81 87 LYS A CA 1
ATOM 697 C C . LYS A 1 87 ? 7.586 22.5 9.266 1 87.81 87 LYS A C 1
ATOM 699 O O . LYS A 1 87 ? 8.727 22.328 8.836 1 87.81 87 LYS A O 1
ATOM 704 N N . LYS A 1 88 ? 7.293 22.391 10.469 1 90.69 88 LYS A N 1
ATOM 705 C CA . LYS A 1 88 ? 8.352 22.25 11.461 1 90.69 88 LYS A CA 1
ATOM 706 C C . LYS A 1 88 ? 8.805 20.797 11.586 1 90.69 88 LYS A C 1
ATOM 708 O O . LYS A 1 88 ? 9.922 20.531 12.031 1 90.69 88 LYS A O 1
ATOM 713 N N . TYR A 1 89 ? 7.914 19.922 11.211 1 93.5 89 TYR A N 1
ATOM 714 C CA . TYR A 1 89 ? 8.211 18.516 11.469 1 93.5 89 TYR A CA 1
ATOM 715 C C . TYR A 1 89 ? 8.227 17.719 10.172 1 93.5 89 TYR A C 1
ATOM 717 O O . TYR A 1 89 ? 7.414 17.953 9.273 1 93.5 89 TYR A O 1
ATOM 725 N N . ARG A 1 90 ? 9.133 16.797 10.102 1 93.12 90 ARG A N 1
ATOM 726 C CA . ARG A 1 90 ? 9.188 15.789 9.047 1 93.12 90 ARG A CA 1
ATOM 727 C C . ARG A 1 90 ? 8.469 14.508 9.469 1 93.12 90 ARG A C 1
ATOM 729 O O . ARG A 1 90 ? 8.625 14.047 10.594 1 93.12 90 ARG A O 1
ATOM 736 N N . ILE A 1 91 ? 7.66 14.055 8.562 1 95.5 91 ILE A N 1
ATOM 737 C CA . ILE A 1 91 ? 7.035 12.773 8.844 1 95.5 91 ILE A CA 1
ATOM 738 C C . ILE A 1 91 ? 7.43 11.758 7.777 1 95.5 91 ILE A C 1
ATOM 740 O O . ILE A 1 91 ? 7.449 12.07 6.586 1 95.5 91 ILE A O 1
ATOM 744 N N . ILE A 1 92 ? 7.801 10.562 8.227 1 95.94 92 ILE A N 1
ATOM 745 C CA . ILE A 1 92 ? 8.141 9.445 7.348 1 95.94 92 ILE A CA 1
ATOM 746 C C . ILE A 1 92 ? 7.414 8.188 7.812 1 95.94 92 ILE A C 1
ATOM 748 O O . ILE A 1 92 ? 7.266 7.953 9.016 1 95.94 92 ILE A O 1
ATOM 752 N N . LEU A 1 93 ? 6.934 7.418 6.895 1 98.31 93 LEU A N 1
ATOM 753 C CA . LEU A 1 93 ? 6.262 6.172 7.238 1 98.31 93 LEU A CA 1
ATOM 754 C C . LEU A 1 93 ? 7.273 5.109 7.664 1 98.31 93 LEU A C 1
ATOM 756 O O . LEU A 1 93 ? 8.141 4.723 6.875 1 98.31 93 LEU A O 1
ATOM 760 N N . GLN A 1 94 ? 7.199 4.625 8.844 1 98.56 94 GLN A N 1
ATOM 761 C CA . GLN A 1 94 ? 8.141 3.635 9.352 1 98.56 94 GLN A CA 1
ATOM 762 C C . GLN A 1 94 ? 7.566 2.225 9.25 1 98.56 94 GLN A C 1
ATOM 764 O O . GLN A 1 94 ? 8.289 1.275 8.945 1 98.56 94 GLN A O 1
ATOM 769 N N . LYS A 1 95 ? 6.34 2.084 9.656 1 98.81 95 LYS A N 1
ATOM 770 C CA . LYS A 1 95 ? 5.645 0.799 9.625 1 98.81 95 LYS A CA 1
ATOM 771 C C . LYS A 1 95 ? 4.207 0.961 9.148 1 98.81 95 LYS A C 1
ATOM 773 O O . LYS A 1 95 ? 3.547 1.952 9.477 1 98.81 95 LYS A O 1
ATOM 778 N N . LEU A 1 96 ? 3.729 0.082 8.391 1 98.94 96 LEU A N 1
ATOM 779 C CA . LEU A 1 96 ? 2.363 0.025 7.883 1 98.94 96 LEU A CA 1
ATOM 780 C C . LEU A 1 96 ? 1.744 -1.345 8.141 1 98.94 96 LEU A C 1
ATOM 782 O O .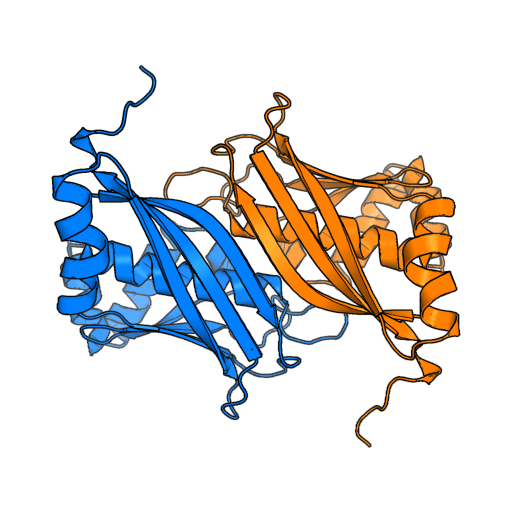 LEU A 1 96 ? 2.297 -2.367 7.727 1 98.94 96 LEU A O 1
ATOM 786 N N . GLU A 1 97 ? 0.648 -1.367 8.859 1 98.94 97 GLU A N 1
ATOM 787 C CA . GLU A 1 97 ? -0.085 -2.6 9.133 1 98.94 97 GLU A CA 1
ATOM 788 C C . GLU A 1 97 ? -1.543 -2.482 8.703 1 98.94 97 GLU A C 1
ATOM 790 O O . GLU A 1 97 ? -2.258 -1.583 9.148 1 98.94 97 GLU A O 1
ATOM 795 N N . MET A 1 98 ? -1.953 -3.332 7.902 1 98.94 98 MET A N 1
ATOM 796 C CA . MET A 1 98 ? -3.326 -3.344 7.41 1 98.94 98 MET A CA 1
ATOM 797 C C . MET A 1 98 ? -4.016 -4.66 7.746 1 98.94 98 MET A C 1
ATOM 799 O O . MET A 1 98 ? -3.412 -5.73 7.633 1 98.94 98 MET A O 1
ATOM 803 N N . GLU A 1 99 ? -5.215 -4.551 8.133 1 98.94 99 GLU A N 1
ATOM 804 C CA . GLU A 1 99 ? -6.137 -5.68 8.219 1 98.94 99 GLU A CA 1
ATOM 805 C C . GLU A 1 99 ? -7.332 -5.488 7.289 1 98.94 99 GLU A C 1
ATOM 807 O O . GLU A 1 99 ? -7.934 -4.41 7.258 1 98.94 99 GLU A O 1
ATOM 812 N N . TYR A 1 100 ? -7.645 -6.496 6.551 1 98.75 100 TYR A N 1
ATOM 813 C CA . TYR A 1 100 ? -8.742 -6.434 5.594 1 98.75 100 TYR A CA 1
ATOM 814 C C . TYR A 1 100 ? -9.898 -7.328 6.031 1 98.75 100 TYR A C 1
ATOM 816 O O . TYR A 1 100 ? -9.695 -8.508 6.344 1 98.75 100 TYR A O 1
ATOM 824 N N . HIS A 1 101 ? -11.07 -6.781 6.023 1 98.31 101 HIS A N 1
ATOM 825 C CA . HIS A 1 101 ? -12.188 -7.465 6.66 1 98.31 101 HIS A CA 1
ATOM 826 C C . HIS A 1 101 ? -13.188 -7.977 5.621 1 98.31 101 HIS A C 1
ATOM 828 O O . HIS A 1 101 ? -13.773 -9.047 5.797 1 98.31 101 HIS A O 1
ATOM 834 N N . TYR A 1 102 ? -13.414 -7.141 4.547 1 95.62 102 TYR A N 1
ATOM 835 C CA . TYR A 1 102 ? -14.359 -7.484 3.494 1 95.62 102 TYR A CA 1
ATOM 836 C C . TYR A 1 102 ? -13.891 -6.969 2.141 1 95.62 102 TYR A C 1
ATOM 838 O O . TYR A 1 102 ? -13.141 -5.988 2.072 1 95.62 102 TYR A O 1
ATOM 846 N N . GLN A 1 103 ? -14.367 -7.703 1.123 1 95.25 103 GLN A N 1
ATOM 847 C CA . GLN A 1 103 ? -14.094 -7.227 -0.229 1 95.25 103 GLN A CA 1
ATOM 848 C C . GLN A 1 103 ? -14.875 -5.949 -0.532 1 95.25 103 GLN A C 1
ATOM 850 O O . GLN A 1 103 ? -16.094 -5.902 -0.347 1 95.25 103 GLN A O 1
ATOM 855 N N . GLY A 1 104 ? -14.141 -4.902 -0.913 1 96.19 104 GLY A N 1
ATOM 856 C CA . GLY A 1 104 ? -14.805 -3.674 -1.324 1 96.19 104 GLY A CA 1
ATOM 857 C C . GLY A 1 104 ? -15.242 -3.689 -2.777 1 96.19 104 GLY A C 1
ATOM 858 O O . GLY A 1 104 ? -14.438 -3.979 -3.668 1 96.19 104 GLY A O 1
ATOM 859 N N . LYS A 1 105 ? -16.547 -3.363 -3.053 1 97.62 105 LYS A N 1
ATOM 860 C CA . LYS A 1 105 ? -17.047 -3.316 -4.422 1 97.62 105 LYS A CA 1
ATOM 861 C C . LYS A 1 105 ? -17.828 -2.033 -4.672 1 97.62 105 LYS A C 1
ATOM 863 O O . LYS A 1 105 ? -18.812 -2.035 -5.43 1 97.62 105 LYS A O 1
ATOM 868 N N . SER A 1 106 ? -17.531 -1.049 -3.969 1 98.5 106 SER A N 1
ATOM 869 C CA . SER A 1 106 ? -18.031 0.311 -4.137 1 98.5 106 SER A CA 1
ATOM 870 C C . SER A 1 106 ? -17.016 1.34 -3.666 1 98.5 106 SER A C 1
ATOM 872 O O . SER A 1 106 ? -15.898 0.981 -3.26 1 98.5 106 SER A O 1
ATOM 874 N N . ASP A 1 107 ? -17.375 2.586 -3.832 1 98.81 107 ASP A N 1
ATOM 875 C CA . ASP A 1 107 ? -16.5 3.627 -3.297 1 98.81 107 ASP A CA 1
ATOM 876 C C . ASP A 1 107 ? -16.188 3.381 -1.822 1 98.81 107 ASP A C 1
ATOM 878 O O . ASP A 1 107 ? -17.062 2.957 -1.062 1 98.81 107 ASP A O 1
ATOM 882 N N . CYS A 1 108 ? -14.977 3.615 -1.467 1 98.88 108 CYS A N 1
ATOM 883 C CA . CYS A 1 108 ? -14.555 3.492 -0.077 1 98.88 108 CYS A CA 1
ATOM 884 C C . CYS A 1 108 ? -14.07 4.832 0.465 1 98.88 108 CYS A C 1
ATOM 886 O O . CYS A 1 108 ? -13.672 5.711 -0.304 1 98.88 108 CYS A O 1
ATOM 888 N N . TYR A 1 109 ? -14.086 4.996 1.8 1 98.94 109 TYR A N 1
ATOM 889 C CA . TYR A 1 109 ? -13.734 6.242 2.471 1 98.94 109 TYR A CA 1
ATOM 890 C C . TYR A 1 109 ? -12.875 5.973 3.703 1 98.94 109 TYR A C 1
ATOM 892 O O . TYR A 1 109 ? -13.305 5.277 4.625 1 98.94 109 TYR A O 1
ATOM 900 N N . ALA A 1 110 ? -11.734 6.445 3.662 1 98.94 110 ALA A N 1
ATOM 901 C CA . ALA A 1 110 ? -10.828 6.371 4.805 1 98.94 110 ALA A CA 1
ATOM 902 C C . ALA A 1 110 ? -10.852 7.664 5.609 1 98.94 110 ALA A C 1
ATOM 904 O O . ALA A 1 110 ? -10.672 8.75 5.055 1 98.94 110 ALA A O 1
ATOM 905 N N . THR A 1 111 ? -11.023 7.551 6.895 1 98.81 111 THR A N 1
ATOM 906 C CA . THR A 1 111 ? -11.086 8.734 7.746 1 98.81 111 THR A CA 1
ATOM 907 C C . THR A 1 111 ? -10.07 8.633 8.883 1 98.81 111 THR A C 1
ATOM 909 O O . THR A 1 111 ? -9.961 7.598 9.539 1 98.81 111 THR A O 1
ATOM 912 N N . PHE A 1 112 ? -9.344 9.625 9.031 1 98.81 112 PHE A N 1
ATOM 913 C CA . PHE A 1 112 ? -8.461 9.781 10.172 1 98.81 112 PHE A CA 1
ATOM 914 C C . PHE A 1 112 ? -8.812 11.031 10.969 1 98.81 112 PHE A C 1
ATOM 916 O O . PHE A 1 112 ? -9.156 12.062 10.383 1 98.81 112 PHE A O 1
ATOM 923 N N . SER A 1 113 ? -8.742 10.875 12.273 1 98.62 113 SER A N 1
ATOM 924 C CA . SER A 1 113 ? -9.117 11.977 13.164 1 98.62 113 SER A CA 1
ATOM 925 C C . SER A 1 113 ? -8.188 12.047 14.375 1 98.62 113 SER A C 1
ATOM 927 O O . SER A 1 113 ? -7.895 11.031 15 1 98.62 113 SER A O 1
ATOM 929 N N . VAL A 1 114 ? -7.77 13.234 14.633 1 97.5 114 VAL A N 1
ATOM 930 C CA . VAL A 1 114 ? -7.031 13.5 15.859 1 97.5 114 VAL A CA 1
ATOM 931 C C . VAL A 1 114 ? -7.375 14.898 16.375 1 97.5 114 VAL A C 1
ATOM 933 O O . VAL A 1 114 ? -7.598 15.82 15.578 1 97.5 114 VAL A O 1
ATOM 936 N N . ASP A 1 115 ? -7.406 15.047 17.625 1 96.75 115 ASP A N 1
ATOM 937 C CA . ASP A 1 115 ? -7.648 16.375 18.203 1 96.75 115 ASP A CA 1
ATOM 938 C C . ASP A 1 115 ? -6.402 16.906 18.906 1 96.75 115 ASP A C 1
ATOM 940 O O . ASP A 1 115 ? -5.34 16.281 18.844 1 96.75 115 ASP A O 1
ATOM 944 N N . GLU A 1 116 ? -6.578 18.062 19.484 1 95.81 116 GLU A N 1
ATOM 945 C CA . GLU A 1 116 ? -5.453 18.75 20.109 1 95.81 116 GLU A CA 1
ATOM 946 C C . GLU A 1 116 ? -4.887 17.953 21.281 1 95.81 116 GLU A C 1
ATOM 948 O O . GLU A 1 116 ? -3.676 17.953 21.516 1 95.81 116 GLU A O 1
ATOM 953 N N . ASN A 1 117 ? -5.727 17.328 21.984 1 97.69 117 ASN A N 1
ATOM 954 C CA . ASN A 1 117 ? -5.258 16.516 23.109 1 97.69 117 ASN A CA 1
ATOM 955 C C . ASN A 1 117 ? -4.422 15.336 22.641 1 97.69 117 ASN A C 1
ATOM 957 O O . ASN A 1 117 ? -3.385 15.023 23.234 1 97.69 117 ASN A O 1
ATOM 961 N N . TRP A 1 118 ? -4.91 14.742 21.625 1 97.62 118 TRP A N 1
ATOM 962 C CA . TRP A 1 118 ? -4.168 13.633 21.031 1 97.62 118 TRP A CA 1
ATOM 963 C C . TRP A 1 118 ? -2.791 14.094 20.562 1 97.62 118 TRP A C 1
ATOM 965 O O . TRP A 1 118 ? -1.784 13.43 20.844 1 97.62 118 TRP A O 1
ATOM 975 N N . LEU A 1 119 ? -2.686 15.172 19.922 1 97.38 119 LEU A N 1
ATOM 976 C CA . LEU A 1 119 ? -1.428 15.719 19.422 1 97.38 119 LEU A CA 1
ATOM 977 C C . LEU A 1 119 ? -0.486 16.047 20.578 1 97.38 119 LEU A C 1
ATOM 979 O O . LEU A 1 119 ? 0.706 15.742 20.516 1 97.38 119 LEU A O 1
ATOM 983 N N . LYS A 1 120 ? -1.007 16.672 21.578 1 97.25 120 LYS A N 1
ATOM 984 C CA . LYS A 1 120 ? -0.199 17.016 22.734 1 97.25 120 LYS A CA 1
ATOM 985 C C . LYS A 1 120 ? 0.395 15.773 23.391 1 97.25 120 LYS A C 1
ATOM 987 O O . LYS A 1 120 ? 1.591 15.734 23.688 1 97.25 120 LYS A O 1
ATOM 992 N N . GLU A 1 121 ? -0.424 14.789 23.516 1 97.81 121 GLU A N 1
ATOM 993 C CA . GLU A 1 121 ? -0.039 13.586 24.266 1 97.81 121 GLU A CA 1
ATOM 994 C C . GLU A 1 121 ? 0.878 12.695 23.422 1 97.81 121 GLU A C 1
ATOM 996 O O . GLU A 1 121 ? 1.796 12.07 23.953 1 97.81 121 GLU A O 1
ATOM 1001 N N . ASN A 1 122 ? 0.638 12.664 22.125 1 97.62 122 ASN A N 1
ATOM 1002 C CA . ASN A 1 122 ? 1.296 11.648 21.312 1 97.62 122 ASN A CA 1
ATOM 1003 C C . ASN A 1 122 ? 2.414 12.242 20.453 1 97.62 122 ASN A C 1
ATOM 1005 O O . ASN A 1 122 ? 3.264 11.508 19.953 1 97.62 122 ASN A O 1
ATOM 1009 N N . VAL A 1 123 ? 2.479 13.539 20.312 1 97.44 123 VAL A N 1
ATOM 1010 C CA . VAL A 1 123 ? 3.463 14.125 19.422 1 97.44 123 VAL A CA 1
ATOM 1011 C C . VAL A 1 123 ? 4.293 15.164 20.156 1 97.44 123 VAL A C 1
ATOM 1013 O O . VAL A 1 123 ? 5.48 14.945 20.422 1 97.44 123 VAL A O 1
ATOM 1016 N N . PHE A 1 124 ? 3.68 16.141 20.719 1 96.62 124 PHE A N 1
ATOM 1017 C CA . PHE A 1 124 ? 4.414 17.312 21.203 1 96.62 124 PHE A CA 1
ATOM 1018 C C . PHE A 1 124 ? 5.117 16.984 22.516 1 96.62 124 PHE A C 1
ATOM 1020 O O . PHE A 1 124 ? 6.305 17.266 22.672 1 96.62 124 PHE A O 1
ATOM 1027 N N . SER A 1 125 ? 4.371 16.406 23.438 1 97.5 125 SER A N 1
ATOM 1028 C CA . SER A 1 125 ? 4.969 16.109 24.734 1 97.5 125 SER A CA 1
ATOM 1029 C C . SER A 1 125 ? 6.125 15.125 24.594 1 97.5 125 SER A C 1
ATOM 1031 O O . SER A 1 125 ? 7.223 15.375 25.094 1 97.5 125 SER A O 1
ATOM 1033 N N . PRO A 1 126 ? 5.918 14.055 23.875 1 97.5 126 PRO A N 1
ATOM 1034 C CA . PRO A 1 126 ? 7.031 13.109 23.719 1 97.5 126 PRO A CA 1
ATOM 1035 C C . PRO A 1 126 ? 8.242 13.742 23.031 1 97.5 126 PRO A C 1
ATOM 1037 O O . PRO A 1 126 ? 9.383 13.383 23.328 1 97.5 126 PRO A O 1
ATOM 1040 N N . LEU A 1 127 ? 8.094 14.688 22.125 1 95.5 127 LEU A N 1
ATOM 1041 C CA . LEU A 1 127 ? 9.18 15.281 21.359 1 95.5 127 LEU A CA 1
ATOM 1042 C C . LEU A 1 127 ? 9.984 16.266 22.219 1 95.5 127 LEU A C 1
ATOM 1044 O O . LEU A 1 127 ? 11.055 16.703 21.812 1 95.5 127 LEU A O 1
ATOM 1048 N N . GLU A 1 128 ? 9.461 16.594 23.391 1 94.44 128 GLU A N 1
ATOM 1049 C CA . GLU A 1 128 ? 10.211 17.422 24.328 1 94.44 128 GLU A CA 1
ATOM 1050 C C . GLU A 1 128 ? 11.43 16.672 24.859 1 94.44 128 GLU A C 1
ATOM 1052 O O . GLU A 1 128 ? 12.453 17.281 25.188 1 94.44 128 GLU A O 1
ATOM 1057 N N . SER A 1 129 ? 11.328 15.383 24.891 1 94.56 129 SER A N 1
ATOM 1058 C CA . SER A 1 129 ? 12.383 14.602 25.531 1 94.56 129 SER A CA 1
ATOM 1059 C C . SER A 1 129 ? 13.062 13.664 24.547 1 94.56 129 SER A C 1
ATOM 1061 O O . SER A 1 129 ? 14.023 12.977 24.891 1 94.56 129 SER A O 1
ATOM 1063 N N . ALA A 1 130 ? 12.53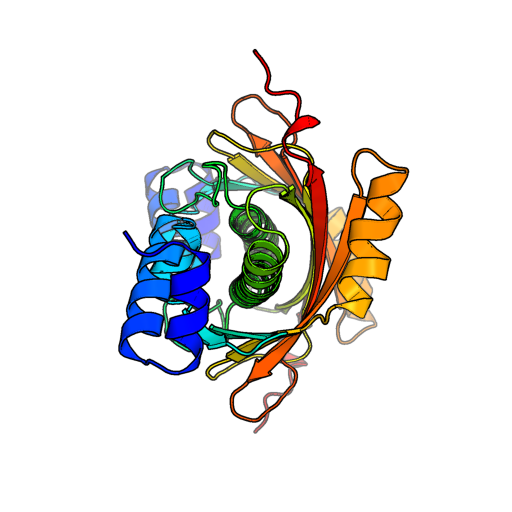9 13.578 23.344 1 95.62 130 ALA A N 1
ATOM 1064 C CA . ALA A 1 130 ? 13.109 12.688 22.344 1 95.62 130 ALA A CA 1
ATOM 1065 C C . ALA A 1 130 ? 13.367 13.43 21.031 1 95.62 130 ALA A C 1
ATOM 1067 O O . ALA A 1 130 ? 12.656 14.383 20.703 1 95.62 130 ALA A O 1
ATOM 1068 N N . GLU A 1 131 ? 14.344 13 20.297 1 94.94 131 GLU A N 1
ATOM 1069 C CA . GLU A 1 131 ? 14.68 13.602 19 1 94.94 131 GLU A CA 1
ATOM 1070 C C . GLU A 1 131 ? 13.688 13.188 17.922 1 94.94 131 GLU A C 1
ATOM 1072 O O . GLU A 1 131 ? 13.453 13.93 16.969 1 94.94 131 GLU A O 1
ATOM 1077 N N . LYS A 1 132 ? 13.227 12.039 18.062 1 97.06 132 LYS A N 1
ATOM 1078 C CA . LYS A 1 132 ? 12.242 11.477 17.141 1 97.06 132 LYS A CA 1
ATOM 1079 C C . LYS A 1 132 ? 11.273 10.555 17.875 1 97.06 132 LYS A C 1
ATOM 1081 O O . LYS A 1 132 ? 11.617 9.961 18.891 1 97.06 132 LYS A O 1
ATOM 1086 N N . ILE A 1 133 ? 10.086 10.492 17.375 1 97.81 133 ILE A N 1
ATOM 1087 C CA . ILE A 1 133 ? 9.062 9.602 17.922 1 97.81 133 ILE A CA 1
ATOM 1088 C C . ILE A 1 133 ? 8.398 8.828 16.781 1 97.81 133 ILE A C 1
ATOM 1090 O O . ILE A 1 133 ? 8.562 9.164 15.609 1 97.81 133 ILE A O 1
ATOM 1094 N N . VAL A 1 134 ? 7.738 7.75 17.109 1 98.44 134 VAL A N 1
ATOM 1095 C CA . VAL A 1 134 ? 6.887 7 16.188 1 98.44 134 VAL A CA 1
ATOM 1096 C C . VAL A 1 134 ? 5.453 6.984 16.719 1 98.44 134 VAL A C 1
ATOM 1098 O O . VAL A 1 134 ? 5.211 6.605 17.875 1 98.44 134 VAL A O 1
ATOM 1101 N N . VAL A 1 135 ? 4.52 7.371 15.938 1 98.38 135 VAL A N 1
ATOM 1102 C CA . VAL A 1 135 ? 3.133 7.508 16.375 1 98.38 135 VAL A CA 1
ATOM 1103 C C . VAL A 1 135 ? 2.238 6.598 15.531 1 98.38 135 VAL A C 1
ATOM 1105 O O . VAL A 1 135 ? 2.18 6.727 14.305 1 98.38 135 VAL A O 1
ATOM 1108 N N . PRO A 1 136 ? 1.522 5.68 16.188 1 98.56 136 PRO A N 1
ATOM 1109 C CA . PRO A 1 136 ? 0.542 4.867 15.461 1 98.56 136 PRO A CA 1
ATOM 1110 C C . PRO A 1 136 ? -0.748 5.629 15.156 1 98.56 136 PRO A C 1
ATOM 1112 O O . PRO A 1 136 ? -1.352 6.211 16.062 1 98.56 136 PRO A O 1
ATOM 1115 N N . CYS A 1 137 ? -1.136 5.703 13.953 1 98.81 137 CYS A N 1
ATOM 1116 C CA . CYS A 1 137 ? -2.393 6.293 13.508 1 98.81 137 CYS A CA 1
ATOM 1117 C C . CYS A 1 137 ? -3.346 5.219 12.992 1 98.81 137 CYS A C 1
ATOM 1119 O O . CYS A 1 137 ? -3.061 4.559 11.992 1 98.81 137 CYS A O 1
ATOM 1121 N N . ILE A 1 138 ? -4.492 5.094 13.656 1 98.81 138 ILE A N 1
ATOM 1122 C CA . ILE A 1 138 ? -5.469 4.078 13.281 1 98.81 138 ILE A CA 1
ATOM 1123 C C . ILE A 1 138 ? -6.477 4.664 12.297 1 98.81 138 ILE A C 1
ATOM 1125 O O . ILE A 1 138 ? -7.133 5.668 12.594 1 98.81 138 ILE A O 1
ATOM 1129 N N . VAL A 1 139 ? -6.582 4.07 11.141 1 98.94 139 VAL A N 1
ATOM 1130 C CA . VAL A 1 139 ? -7.477 4.539 10.086 1 98.94 139 VAL A CA 1
ATOM 1131 C C . VAL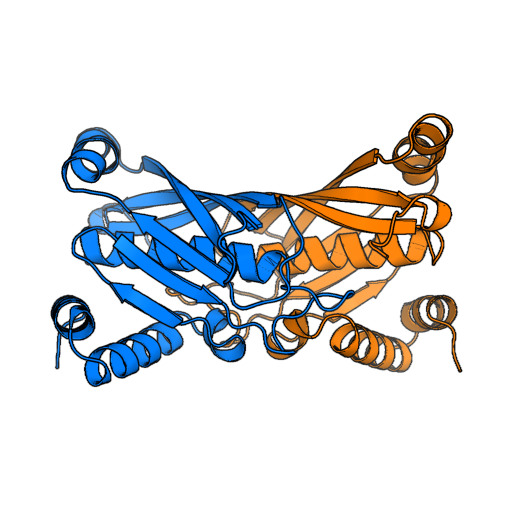 A 1 139 ? -8.445 3.426 9.703 1 98.94 139 VAL A C 1
ATOM 1133 O O . VAL A 1 139 ? -8.031 2.314 9.367 1 98.94 139 VAL A O 1
ATOM 1136 N N . LYS A 1 140 ? -9.688 3.734 9.766 1 98.88 140 LYS A N 1
ATOM 1137 C CA . LYS A 1 140 ? -10.734 2.818 9.312 1 98.88 140 LYS A CA 1
ATOM 1138 C C . LYS A 1 140 ? -11.289 3.244 7.957 1 98.88 140 LYS A C 1
ATOM 1140 O O . LYS A 1 140 ? -11.492 4.438 7.711 1 98.88 140 LYS A O 1
ATOM 1145 N N . THR A 1 141 ? -11.477 2.303 7.098 1 98.94 141 THR A N 1
ATOM 1146 C CA . THR A 1 141 ? -12.047 2.557 5.781 1 98.94 141 THR A CA 1
ATOM 1147 C C . THR A 1 141 ? -13.383 1.836 5.617 1 98.94 141 THR A C 1
ATOM 1149 O O . THR A 1 141 ? -13.484 0.637 5.887 1 98.94 141 THR A O 1
ATOM 1152 N N . TYR A 1 142 ? -14.336 2.555 5.207 1 98.88 142 TYR A N 1
ATOM 1153 C CA . TYR A 1 142 ? -15.68 2.023 5.012 1 98.88 142 TYR A CA 1
ATOM 1154 C C . TYR A 1 142 ? -16.109 2.143 3.555 1 98.88 142 TYR A C 1
ATOM 1156 O O . TYR A 1 142 ? -15.641 3.029 2.834 1 98.88 142 TYR A O 1
ATOM 1164 N N . ASP A 1 143 ? -17 1.233 3.139 1 98.62 143 ASP A N 1
ATOM 1165 C CA . ASP A 1 143 ? -17.578 1.378 1.805 1 98.62 143 ASP A CA 1
ATOM 1166 C C . ASP A 1 143 ? -18.859 2.203 1.847 1 98.62 143 ASP A C 1
ATOM 1168 O O . ASP A 1 143 ? -19.203 2.77 2.887 1 98.62 143 ASP A O 1
ATOM 1172 N N . SER A 1 144 ? -19.5 2.328 0.719 1 97.88 144 SER A N 1
ATOM 1173 C CA . SER A 1 144 ? -20.672 3.184 0.592 1 97.88 144 SER A CA 1
ATOM 1174 C C . SER A 1 144 ? -21.844 2.656 1.427 1 97.88 144 SER A C 1
ATOM 1176 O O . SER A 1 144 ? -22.781 3.395 1.728 1 97.88 144 SER A O 1
ATOM 1178 N N . GLU A 1 145 ? -21.781 1.403 1.791 1 97.69 145 GLU A N 1
ATOM 1179 C CA . GLU A 1 145 ? -22.828 0.793 2.619 1 97.69 145 GLU A CA 1
ATOM 1180 C C . GLU A 1 145 ? -22.406 0.759 4.086 1 97.69 145 GLU A C 1
ATOM 1182 O O . GLU A 1 145 ? -23.031 0.071 4.898 1 97.69 145 GLU A O 1
ATOM 1187 N N . GLU A 1 146 ? -21.281 1.385 4.398 1 97.62 146 GLU A N 1
ATOM 1188 C CA . GLU A 1 146 ? -20.781 1.546 5.758 1 97.62 146 GLU A CA 1
ATOM 1189 C C . GLU A 1 146 ? -20.25 0.224 6.312 1 97.62 146 GLU A C 1
ATOM 1191 O O . GLU A 1 146 ? -20.219 0.023 7.527 1 97.62 146 GLU A O 1
ATOM 1196 N N . ASN A 1 147 ? -19.969 -0.683 5.395 1 98.31 147 ASN A N 1
ATOM 1197 C CA . ASN A 1 147 ? -19.203 -1.848 5.828 1 98.31 147 ASN A CA 1
ATOM 1198 C C . ASN A 1 147 ? -17.75 -1.495 6.078 1 98.31 147 ASN A C 1
ATOM 1200 O O . ASN A 1 147 ? -17.141 -0.756 5.301 1 98.31 147 ASN A O 1
ATOM 1204 N N . LEU A 1 148 ? -17.219 -1.98 7.23 1 98.75 148 LEU A N 1
ATOM 1205 C CA . LEU A 1 148 ? -15.789 -1.811 7.508 1 98.75 148 LEU A CA 1
ATOM 1206 C C . LEU A 1 148 ? -14.945 -2.686 6.582 1 98.75 148 LEU A C 1
ATOM 1208 O O . LEU A 1 148 ? -14.961 -3.912 6.699 1 98.75 148 LEU A O 1
ATOM 1212 N N . ILE A 1 149 ? -14.227 -2.074 5.707 1 98.88 149 ILE A N 1
ATOM 1213 C CA . ILE A 1 149 ? -13.477 -2.789 4.68 1 98.88 149 ILE A CA 1
ATOM 1214 C C . ILE A 1 149 ? -12.062 -3.09 5.184 1 98.88 149 ILE A C 1
ATOM 1216 O O . ILE A 1 149 ? -11.547 -4.191 4.973 1 98.88 149 ILE A O 1
ATOM 1220 N N . SER A 1 150 ? -11.422 -2.135 5.82 1 98.88 150 SER A N 1
ATOM 1221 C CA . SER A 1 150 ? -10.062 -2.344 6.316 1 98.88 150 SER A CA 1
ATOM 1222 C C . SER A 1 150 ? -9.781 -1.466 7.531 1 98.88 150 SER A C 1
ATOM 1224 O O . SER A 1 150 ? -10.461 -0.467 7.754 1 98.88 150 SER A O 1
ATOM 1226 N N . THR A 1 151 ? -8.859 -1.878 8.344 1 98.94 151 THR A N 1
ATOM 1227 C CA . THR A 1 151 ? -8.25 -1.111 9.43 1 98.94 151 THR A CA 1
ATOM 1228 C C . THR A 1 151 ? -6.734 -1.029 9.242 1 98.94 151 THR A C 1
ATOM 1230 O O . THR A 1 151 ? -6.07 -2.051 9.062 1 98.94 151 THR A O 1
ATOM 1233 N N . GLY A 1 152 ? -6.289 0.155 9.25 1 98.88 152 GLY A N 1
ATOM 1234 C CA . GLY A 1 152 ? -4.855 0.366 9.117 1 98.88 152 GLY A CA 1
ATOM 1235 C C . GLY A 1 152 ? -4.234 1.012 10.344 1 98.88 152 GLY A C 1
ATOM 1236 O O . GLY A 1 152 ? -4.84 1.893 10.961 1 98.88 152 GLY A O 1
ATOM 1237 N N . THR A 1 153 ? -3.119 0.515 10.742 1 98.94 153 THR A N 1
ATOM 1238 C CA . THR A 1 153 ? -2.234 1.208 11.672 1 98.94 153 THR A CA 1
ATOM 1239 C C . THR A 1 153 ? -1.024 1.782 10.938 1 98.94 153 THR A C 1
ATOM 1241 O O . THR A 1 153 ? -0.137 1.039 10.516 1 98.94 153 THR A O 1
ATOM 1244 N N . ILE A 1 154 ? -1.023 3.057 10.789 1 98.94 154 ILE A N 1
ATOM 1245 C CA . ILE A 1 154 ? 0.004 3.789 10.055 1 98.94 154 ILE A CA 1
ATOM 1246 C C . ILE A 1 154 ? 0.987 4.422 11.031 1 98.94 154 ILE A C 1
ATOM 1248 O O . ILE A 1 154 ? 0.646 5.379 11.734 1 98.94 154 ILE A O 1
ATOM 1252 N N . ASN A 1 155 ? 2.178 3.906 11.078 1 98.88 155 ASN A N 1
ATOM 1253 C CA . ASN A 1 155 ? 3.17 4.387 12.031 1 98.88 155 ASN A CA 1
ATOM 1254 C C . ASN A 1 155 ? 4.082 5.438 11.414 1 98.88 155 ASN A C 1
ATOM 1256 O O . ASN A 1 155 ? 4.996 5.105 10.656 1 98.88 155 ASN A O 1
ATOM 1260 N N . TRP A 1 156 ? 3.914 6.602 11.82 1 98.56 156 TRP A N 1
ATOM 1261 C CA . TRP A 1 156 ? 4.699 7.719 11.312 1 98.56 156 TRP A CA 1
ATOM 1262 C C . TRP A 1 156 ? 5.844 8.062 12.258 1 98.56 156 TRP A C 1
ATOM 1264 O O . TRP A 1 156 ? 5.629 8.273 13.453 1 98.56 156 TRP A O 1
ATOM 1274 N N . GLN A 1 157 ? 7.02 8.07 11.766 1 98.12 157 GLN A N 1
ATOM 1275 C CA . GLN A 1 157 ? 8.133 8.703 12.469 1 98.12 157 GLN A CA 1
ATOM 1276 C C . GLN A 1 157 ? 8.094 10.219 12.305 1 98.12 157 GLN A C 1
ATOM 1278 O O . GLN A 1 157 ? 7.988 10.727 11.18 1 98.12 157 GLN A O 1
ATOM 1283 N N . ILE A 1 158 ? 8.148 10.891 13.359 1 97.5 158 ILE A N 1
ATOM 1284 C CA . ILE A 1 158 ? 8.086 12.352 13.359 1 97.5 158 ILE A CA 1
ATOM 1285 C C . ILE A 1 158 ? 9.352 12.922 13.992 1 97.5 158 ILE A C 1
ATOM 1287 O O . ILE A 1 158 ? 9.758 12.484 15.07 1 97.5 158 ILE A O 1
ATOM 1291 N N . LYS A 1 159 ? 9.914 13.766 13.312 1 95.94 159 LYS A N 1
ATOM 1292 C CA . LYS A 1 159 ? 11.133 14.445 13.758 1 95.94 159 LYS A CA 1
ATOM 1293 C C . LYS A 1 159 ? 11.117 15.914 13.359 1 95.94 159 LYS A C 1
ATOM 1295 O O . LYS A 1 159 ? 10.633 16.266 12.281 1 95.94 159 LYS A O 1
ATOM 1300 N N . SER A 1 160 ? 11.68 16.734 14.273 1 92.06 160 SER A N 1
ATOM 1301 C CA . SER A 1 160 ? 11.82 18.125 13.891 1 92.06 160 SER A CA 1
ATOM 1302 C C . SER A 1 160 ? 12.836 18.297 12.766 1 92.06 160 SER A C 1
ATOM 1304 O O . SER A 1 160 ? 13.883 17.641 12.766 1 92.06 160 SER A O 1
ATOM 1306 N N . TRP A 1 161 ? 12.562 19.203 11.891 1 88.38 161 TRP A N 1
ATOM 1307 C CA . TRP A 1 161 ? 13.469 19.422 10.766 1 88.38 161 TRP A CA 1
ATOM 1308 C C . TRP A 1 161 ? 14.828 19.906 11.25 1 88.38 161 TRP A C 1
ATOM 1310 O O . TRP A 1 161 ? 15.852 19.625 10.617 1 88.38 161 TRP A O 1
ATOM 1320 N N . ASP A 1 162 ? 14.906 20.594 12.297 1 86.31 162 ASP A N 1
ATOM 1321 C CA . ASP A 1 162 ? 16.156 21.125 12.844 1 86.31 162 ASP A CA 1
ATOM 1322 C C . ASP A 1 162 ? 17.047 20.016 13.367 1 86.31 162 ASP A C 1
ATOM 1324 O O . ASP A 1 162 ? 18.25 20.219 13.586 1 86.31 162 ASP A O 1
ATOM 1328 N N . LYS A 1 163 ? 16.469 18.828 13.523 1 84.56 163 LYS A N 1
ATOM 1329 C CA . LYS A 1 163 ? 17.234 17.688 14.031 1 84.56 163 LYS A CA 1
ATOM 1330 C C . LYS A 1 163 ? 17.562 16.703 12.914 1 84.56 163 LYS A C 1
ATOM 1332 O O . LYS A 1 163 ? 18.156 15.648 13.156 1 84.56 163 LYS A O 1
ATOM 1337 N N . VAL A 1 164 ? 17.094 17.016 11.695 1 77.94 164 VAL A N 1
ATOM 1338 C CA . VAL A 1 164 ? 17.312 16.125 10.555 1 77.94 164 VAL A CA 1
ATOM 1339 C C . VAL A 1 164 ? 18.719 16.344 9.992 1 77.94 164 VAL A C 1
ATOM 1341 O O . VAL A 1 164 ? 19.109 17.484 9.703 1 77.94 164 VAL A O 1
ATOM 1344 N N . LYS A 1 165 ? 19.516 15.312 10.086 1 70.94 165 LYS A N 1
ATOM 1345 C CA . LYS A 1 165 ? 20.859 15.359 9.547 1 70.94 165 LYS A CA 1
ATOM 1346 C C . LYS A 1 165 ? 20.875 15.07 8.047 1 70.94 165 LYS A C 1
ATOM 1348 O O . LYS A 1 165 ? 20.375 14.039 7.602 1 70.94 165 LYS A O 1
ATOM 1353 N N . THR A 1 166 ? 20.859 16.078 7.234 1 62.03 166 THR A N 1
ATOM 1354 C CA . THR A 1 166 ? 20.922 15.852 5.793 1 62.03 166 THR A CA 1
ATOM 1355 C C . THR A 1 166 ? 22.359 15.562 5.363 1 62.03 166 THR A C 1
ATOM 1357 O O . THR A 1 166 ? 23.312 16.141 5.902 1 62.03 166 THR A O 1
ATOM 1360 N N . LYS A 1 167 ? 22.406 14.328 4.945 1 47.19 167 LYS A N 1
ATOM 1361 C CA . LYS A 1 167 ? 23.75 14.086 4.438 1 47.19 167 LYS A CA 1
ATOM 1362 C C . LYS A 1 167 ? 24.219 15.242 3.562 1 47.19 167 LYS A C 1
ATOM 1364 O O . LYS A 1 167 ? 23.516 15.656 2.635 1 47.19 167 LYS A O 1
ATOM 1369 N N . ALA A 1 168 ? 25.297 15.852 4.141 1 36.31 168 ALA A N 1
ATOM 1370 C CA . ALA A 1 168 ? 26.016 16.859 3.359 1 36.31 168 ALA A CA 1
ATOM 1371 C C . ALA A 1 168 ? 26.562 16.25 2.072 1 36.31 168 ALA A C 1
ATOM 1373 O O . ALA A 1 168 ? 27.062 15.125 2.072 1 36.31 168 ALA A O 1
ATOM 1374 N N . MET B 1 1 ? -4.719 -20.641 -27.234 1 56.78 1 MET B N 1
ATOM 1375 C CA . MET B 1 1 ? -4.348 -19.516 -26.375 1 56.78 1 MET B CA 1
ATOM 1376 C C . MET B 1 1 ? -3.422 -19.969 -25.25 1 56.78 1 MET B C 1
ATOM 1378 O O . MET B 1 1 ? -3.65 -21.016 -24.641 1 56.78 1 MET B O 1
ATOM 1382 N N . LEU B 1 2 ? -2.26 -19.438 -25.172 1 73.12 2 LEU B N 1
ATOM 1383 C CA . LEU B 1 2 ? -1.252 -19.828 -24.203 1 73.12 2 LEU B CA 1
ATOM 1384 C C . LEU B 1 2 ? -1.814 -19.75 -22.781 1 73.12 2 LEU B C 1
ATOM 1386 O O . LEU B 1 2 ? -2.42 -18.75 -22.406 1 73.12 2 LEU B O 1
ATOM 1390 N N . SER B 1 3 ? -1.828 -20.938 -22.188 1 84.31 3 SER B N 1
ATOM 1391 C CA . SER B 1 3 ? -2.285 -20.953 -20.812 1 84.31 3 SER B CA 1
ATOM 1392 C C . SER B 1 3 ? -1.429 -20.047 -19.938 1 84.31 3 SER B C 1
ATOM 1394 O O . SER B 1 3 ? -0.327 -19.656 -20.328 1 84.31 3 SER B O 1
ATOM 1396 N N . GLN B 1 4 ? -1.935 -19.609 -18.828 1 82.62 4 GLN B N 1
ATOM 1397 C CA . GLN B 1 4 ? -1.19 -18.797 -17.875 1 82.62 4 GLN B CA 1
ATOM 1398 C C . GLN B 1 4 ? 0.119 -19.469 -17.484 1 82.62 4 GLN B C 1
ATOM 1400 O O . GLN B 1 4 ? 1.167 -18.828 -17.422 1 82.62 4 GLN B O 1
ATOM 1405 N N . ASP B 1 5 ? 0.071 -20.797 -17.297 1 85.94 5 ASP B N 1
ATOM 1406 C CA . ASP B 1 5 ? 1.25 -21.547 -16.891 1 85.94 5 ASP B CA 1
ATOM 1407 C C . ASP B 1 5 ? 2.322 -21.531 -17.984 1 85.94 5 ASP B C 1
ATOM 1409 O O . ASP B 1 5 ? 3.51 -21.375 -17.688 1 85.94 5 ASP B O 1
ATOM 1413 N N . GLN B 1 6 ? 1.836 -21.719 -19.172 1 90.44 6 GLN B N 1
ATOM 1414 C CA . GLN B 1 6 ? 2.766 -21.703 -20.297 1 90.44 6 GLN B CA 1
ATOM 1415 C C . GLN B 1 6 ? 3.404 -20.328 -20.453 1 90.44 6 GLN B C 1
ATOM 1417 O O . GLN B 1 6 ? 4.59 -20.219 -20.781 1 90.44 6 GLN B O 1
ATOM 1422 N N . LEU B 1 7 ? 2.596 -19.359 -20.25 1 92.62 7 LEU B N 1
ATOM 1423 C CA . LEU B 1 7 ? 3.088 -17.984 -20.359 1 92.62 7 LEU B CA 1
ATOM 1424 C C . LEU B 1 7 ? 4.188 -17.719 -19.344 1 92.62 7 LEU B C 1
ATOM 1426 O O . LEU B 1 7 ? 5.238 -17.172 -19.688 1 92.62 7 LEU B O 1
ATOM 1430 N N . PHE B 1 8 ? 4.012 -18.156 -18.109 1 93.06 8 PHE B N 1
ATOM 1431 C CA . PHE B 1 8 ? 5.023 -17.984 -17.078 1 93.06 8 PHE B CA 1
ATOM 1432 C C . PHE B 1 8 ? 6.301 -18.734 -17.438 1 93.06 8 PHE B C 1
ATOM 1434 O O . PHE B 1 8 ? 7.406 -18.219 -17.234 1 93.06 8 PHE B O 1
ATOM 1441 N N . GLU B 1 9 ? 6.152 -19.922 -17.984 1 93.75 9 GLU B N 1
ATOM 1442 C CA . GLU B 1 9 ? 7.312 -20.734 -18.328 1 93.75 9 GLU B CA 1
ATOM 1443 C C . GLU B 1 9 ? 8.125 -20.094 -19.453 1 93.75 9 GLU B C 1
ATOM 1445 O O . GLU B 1 9 ? 9.352 -20 -19.359 1 93.75 9 GLU B O 1
ATOM 1450 N N . LYS B 1 10 ? 7.449 -19.641 -20.438 1 95 10 LYS B N 1
ATOM 1451 C CA . LYS B 1 10 ? 8.133 -19.016 -21.562 1 95 10 LYS B CA 1
ATOM 1452 C C . LYS B 1 10 ? 8.758 -17.688 -21.156 1 95 10 LYS B C 1
ATOM 1454 O O . LYS B 1 10 ? 9.805 -17.297 -21.688 1 95 10 LYS B O 1
ATOM 1459 N N . ALA B 1 11 ? 8.156 -17.016 -20.219 1 95.25 11 ALA B N 1
ATOM 1460 C CA . ALA B 1 11 ? 8.602 -15.703 -19.781 1 95.25 11 ALA B CA 1
ATOM 1461 C C . ALA B 1 11 ? 9.906 -15.797 -18.984 1 95.25 11 ALA B C 1
ATOM 1463 O O . ALA B 1 11 ? 10.578 -14.789 -18.766 1 95.25 11 ALA B O 1
ATOM 1464 N N . LYS B 1 12 ? 10.289 -17.016 -18.594 1 95 12 LYS B N 1
ATOM 1465 C CA . LYS B 1 12 ? 11.539 -17.219 -17.859 1 95 12 LYS B CA 1
ATOM 1466 C C . LYS B 1 12 ? 12.742 -16.859 -18.734 1 95 12 LYS B C 1
ATOM 1468 O O . LYS B 1 12 ? 13.727 -16.297 -18.234 1 95 12 LYS B O 1
ATOM 1473 N N . THR B 1 13 ? 12.594 -17.141 -20.016 1 94.94 13 THR B N 1
ATOM 1474 C CA . THR B 1 13 ? 13.797 -17.031 -20.844 1 94.94 13 THR B CA 1
ATOM 1475 C C . THR B 1 13 ? 13.57 -16.094 -22.016 1 94.94 13 THR B C 1
ATOM 1477 O O . THR B 1 13 ? 14.516 -15.734 -22.719 1 94.94 13 THR B O 1
ATOM 1480 N N . SER B 1 14 ? 12.336 -15.742 -22.266 1 95.69 14 SER B N 1
ATOM 1481 C CA . SER B 1 14 ? 12.016 -14.914 -23.422 1 95.69 14 SER B CA 1
ATOM 1482 C C . SER B 1 14 ? 11.562 -13.523 -22.984 1 95.69 14 SER B C 1
ATOM 1484 O O . SER B 1 14 ? 10.555 -13.375 -22.297 1 95.69 14 SER B O 1
ATOM 1486 N N . ASN B 1 15 ? 12.266 -12.531 -23.484 1 95.31 15 ASN B N 1
ATOM 1487 C CA . ASN B 1 15 ? 11.883 -11.148 -23.203 1 95.31 15 ASN B CA 1
ATOM 1488 C C . ASN B 1 15 ? 10.516 -10.812 -23.797 1 95.31 15 ASN B C 1
ATOM 1490 O O . ASN B 1 15 ? 9.734 -10.086 -23.188 1 95.31 15 ASN B O 1
ATOM 1494 N N . LEU B 1 16 ? 10.312 -11.312 -24.953 1 96.19 16 LEU B N 1
ATOM 1495 C CA . LEU B 1 16 ? 9.023 -11.086 -25.609 1 96.19 16 LEU B CA 1
ATOM 1496 C C . LEU B 1 16 ? 7.883 -11.648 -24.766 1 96.19 16 LEU B C 1
ATOM 1498 O O . LEU B 1 16 ? 6.883 -10.961 -24.531 1 96.19 16 LEU B O 1
ATOM 1502 N N . TYR B 1 17 ? 8.016 -12.875 -24.312 1 96.5 17 TYR B N 1
ATOM 1503 C CA . TYR B 1 17 ? 6.965 -13.5 -23.516 1 96.5 17 TYR B CA 1
ATOM 1504 C C . TYR B 1 17 ? 6.848 -12.836 -22.141 1 96.5 17 TYR B C 1
ATOM 1506 O O . TYR B 1 17 ? 5.758 -12.781 -21.562 1 96.5 17 TYR B O 1
ATOM 1514 N N . ARG B 1 18 ? 7.914 -12.328 -21.609 1 97.19 18 ARG B N 1
ATOM 1515 C CA . ARG B 1 18 ? 7.848 -11.586 -20.359 1 97.19 18 ARG B CA 1
ATOM 1516 C C . ARG B 1 18 ? 7.062 -10.289 -20.531 1 97.19 18 ARG B C 1
ATOM 1518 O O . ARG B 1 18 ? 6.305 -9.898 -19.641 1 97.19 18 ARG B O 1
ATOM 1525 N N . LYS B 1 19 ? 7.242 -9.617 -21.719 1 97.31 19 LYS B N 1
ATOM 1526 C CA . LYS B 1 19 ? 6.453 -8.422 -22.016 1 97.31 19 LYS B CA 1
ATOM 1527 C C . LYS B 1 19 ? 4.965 -8.758 -22.109 1 97.31 19 LYS B C 1
ATOM 1529 O O . LYS B 1 19 ? 4.121 -8.023 -21.609 1 97.31 19 LYS B O 1
ATOM 1534 N N . ILE B 1 20 ? 4.672 -9.836 -22.703 1 97.12 20 ILE B N 1
ATOM 1535 C CA . ILE B 1 20 ? 3.295 -10.289 -22.844 1 97.12 20 ILE B CA 1
ATOM 1536 C C . ILE B 1 20 ? 2.725 -10.609 -21.453 1 97.12 20 ILE B C 1
ATOM 1538 O O . ILE B 1 20 ? 1.6 -10.219 -21.141 1 97.12 20 ILE B O 1
ATOM 1542 N N . LEU B 1 21 ? 3.521 -11.312 -20.672 1 96.75 21 LEU B N 1
ATOM 1543 C CA . LEU B 1 21 ? 3.096 -11.641 -19.312 1 96.75 21 LEU B CA 1
ATOM 1544 C C . LEU B 1 21 ? 2.736 -10.375 -18.531 1 96.75 21 LEU B C 1
ATOM 1546 O O . LEU B 1 21 ? 1.679 -10.305 -17.906 1 96.75 21 LEU B O 1
ATOM 1550 N N . ASN B 1 22 ? 3.611 -9.383 -18.578 1 97.75 22 ASN B N 1
ATOM 1551 C CA . ASN B 1 22 ? 3.348 -8.133 -17.875 1 97.75 22 ASN B CA 1
ATOM 1552 C C . ASN B 1 22 ? 2.064 -7.473 -18.359 1 97.75 22 ASN B C 1
ATOM 1554 O O . ASN B 1 22 ? 1.293 -6.938 -17.562 1 97.75 22 ASN B O 1
ATOM 1558 N N . SER B 1 23 ? 1.805 -7.527 -19.641 1 97.56 23 SER B N 1
ATOM 1559 C CA . SER B 1 23 ? 0.572 -6.977 -20.188 1 97.56 23 SER B CA 1
ATOM 1560 C C . SER B 1 23 ? -0.651 -7.711 -19.656 1 97.56 23 SER B C 1
ATOM 1562 O O . SER B 1 23 ? -1.655 -7.082 -19.312 1 97.56 23 SER B O 1
ATOM 1564 N N . VAL B 1 24 ? -0.575 -8.961 -19.578 1 96.12 24 VAL B N 1
ATOM 1565 C CA . VAL B 1 24 ? -1.663 -9.789 -19.062 1 96.12 24 VAL B CA 1
ATOM 1566 C C . VAL B 1 24 ? -1.903 -9.469 -17.594 1 96.12 24 VAL B C 1
ATOM 1568 O O . VAL B 1 24 ? -3.049 -9.297 -17.156 1 96.12 24 VAL B O 1
ATOM 1571 N N . LEU B 1 25 ? -0.835 -9.352 -16.859 1 96.25 25 LEU B N 1
ATOM 1572 C CA . LEU B 1 25 ? -0.942 -9.086 -15.422 1 96.25 25 LEU B CA 1
ATOM 1573 C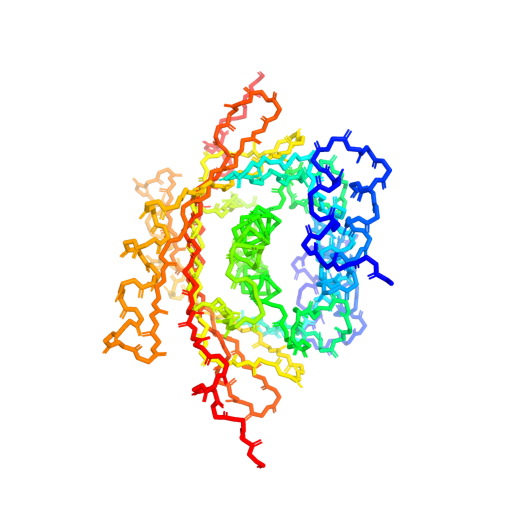 C . LEU B 1 25 ? -1.532 -7.699 -15.172 1 96.25 25 LEU B C 1
ATOM 1575 O O . LEU B 1 25 ? -2.275 -7.5 -14.211 1 96.25 25 LEU B O 1
ATOM 1579 N N . TYR B 1 26 ? -1.243 -6.723 -16.047 1 97.25 26 TYR B N 1
ATOM 1580 C CA . TYR B 1 26 ? -1.842 -5.398 -15.938 1 97.25 26 TYR B CA 1
ATOM 1581 C C . TYR B 1 26 ? -3.354 -5.465 -16.125 1 97.25 26 TYR B C 1
ATOM 1583 O O . TYR B 1 26 ? -4.102 -4.734 -15.477 1 97.25 26 TYR B O 1
ATOM 1591 N N . LYS B 1 27 ? -3.773 -6.301 -17.031 1 96.69 27 LYS B N 1
ATOM 1592 C CA . LYS B 1 27 ? -5.203 -6.469 -17.281 1 96.69 27 LYS B CA 1
ATOM 1593 C C . LYS B 1 27 ? -5.883 -7.137 -16.094 1 96.69 27 LYS B C 1
ATOM 1595 O O . LYS B 1 27 ? -7.016 -6.797 -15.742 1 96.69 27 LYS B O 1
ATOM 1600 N N . MET B 1 28 ? -5.199 -8.078 -15.461 1 95.19 28 MET B N 1
ATOM 1601 C CA . MET B 1 28 ? -5.727 -8.82 -14.32 1 95.19 28 MET B CA 1
ATOM 1602 C C . MET B 1 28 ? -5.781 -7.941 -13.078 1 95.19 28 MET B C 1
ATOM 1604 O O . MET B 1 28 ? -6.719 -8.039 -12.281 1 95.19 28 MET B O 1
ATOM 1608 N N . VAL B 1 29 ? -4.773 -7.133 -12.906 1 97.44 29 VAL B N 1
ATOM 1609 C CA . VAL B 1 29 ? -4.66 -6.234 -11.758 1 97.44 29 VAL B CA 1
ATOM 1610 C C . VAL B 1 29 ? -4.402 -4.812 -12.242 1 97.44 29 VAL B C 1
ATOM 1612 O O . VAL B 1 29 ? -3.289 -4.297 -12.109 1 97.44 29 VAL B O 1
ATOM 1615 N N . PRO B 1 30 ? -5.34 -4.102 -12.672 1 98.44 30 PRO B N 1
ATOM 1616 C CA . PRO B 1 30 ? -5.18 -2.779 -13.281 1 98.44 30 PRO B CA 1
ATOM 1617 C C . PRO B 1 30 ? -4.531 -1.769 -12.336 1 98.44 30 PRO B C 1
ATOM 1619 O O . PRO B 1 30 ? -3.883 -0.821 -12.797 1 98.44 30 PRO B O 1
ATOM 1622 N N . PHE B 1 31 ? -4.648 -1.939 -11.086 1 98.69 31 PHE B N 1
ATOM 1623 C CA . PHE B 1 31 ? -4.098 -1.029 -10.086 1 98.69 31 PHE B CA 1
ATOM 1624 C C . PHE B 1 31 ? -2.604 -0.823 -10.312 1 98.69 31 PHE B C 1
ATOM 1626 O O . PHE B 1 31 ? -2.066 0.245 -10.016 1 98.69 31 PHE B O 1
ATOM 1633 N N . ASN B 1 32 ? -1.94 -1.822 -10.906 1 98.56 32 ASN B N 1
ATOM 1634 C CA . ASN B 1 32 ? -0.485 -1.83 -11 1 98.56 32 ASN B CA 1
ATOM 1635 C C . ASN B 1 32 ? -0.005 -1.102 -12.258 1 98.56 32 ASN B C 1
ATOM 1637 O O . ASN B 1 32 ? 1.152 -0.686 -12.336 1 98.56 32 ASN B O 1
ATOM 1641 N N . LYS B 1 33 ? -0.851 -0.941 -13.164 1 98.38 33 LYS B N 1
ATOM 1642 C CA . LYS B 1 33 ? -0.479 -0.539 -14.516 1 98.38 33 LYS B CA 1
ATOM 1643 C C . LYS B 1 33 ? 0.093 0.876 -14.531 1 98.38 33 LYS B C 1
ATOM 1645 O O . LYS B 1 33 ? 1.148 1.118 -15.125 1 98.38 33 LYS B O 1
ATOM 1650 N N . PRO B 1 34 ? -0.506 1.851 -13.836 1 98.5 34 PRO B N 1
ATOM 1651 C CA . PRO B 1 34 ? 0.001 3.221 -13.938 1 98.5 34 PRO B CA 1
ATOM 1652 C C . PRO B 1 34 ? 1.417 3.369 -13.383 1 98.5 34 PRO B C 1
ATOM 1654 O O . PRO B 1 34 ? 2.133 4.305 -13.75 1 98.5 34 PRO B O 1
ATOM 1657 N N . HIS B 1 35 ? 1.793 2.471 -12.547 1 98.75 35 HIS B N 1
ATOM 1658 C CA . HIS B 1 35 ? 3.059 2.602 -11.836 1 98.75 35 HIS B CA 1
ATOM 1659 C C . HIS B 1 35 ? 4.164 1.81 -12.523 1 98.75 35 HIS B C 1
ATOM 1661 O O . HIS B 1 35 ? 5.324 1.869 -12.109 1 98.75 35 HIS B O 1
ATOM 1667 N N . ARG B 1 36 ? 3.791 1.021 -13.539 1 98.5 36 ARG B N 1
ATOM 1668 C CA . ARG B 1 36 ? 4.711 0.247 -14.367 1 98.5 36 ARG B CA 1
ATOM 1669 C C . ARG B 1 36 ? 5.484 -0.765 -13.523 1 98.5 36 ARG B C 1
ATOM 1671 O O . ARG B 1 36 ? 6.691 -0.94 -13.711 1 98.5 36 ARG B O 1
ATOM 1678 N N . PHE B 1 37 ? 4.781 -1.308 -12.547 1 98.69 37 PHE B N 1
ATOM 1679 C CA . PHE B 1 37 ? 5.344 -2.469 -11.867 1 98.69 37 PHE B CA 1
ATOM 1680 C C . PHE B 1 37 ? 5.484 -3.645 -12.828 1 98.69 37 PHE B C 1
ATOM 1682 O O . PHE B 1 37 ? 4.531 -4 -13.523 1 98.69 37 PHE B O 1
ATOM 1689 N N . GLN B 1 38 ? 6.594 -4.27 -12.898 1 97.5 38 GLN B N 1
ATOM 1690 C CA . GLN B 1 38 ? 6.738 -5.332 -13.891 1 97.5 38 GLN B CA 1
ATOM 1691 C C . GLN B 1 38 ? 7.527 -6.508 -13.32 1 97.5 38 GLN B C 1
ATOM 1693 O O . GLN B 1 38 ? 8.5 -6.312 -12.586 1 97.5 38 GLN B O 1
ATOM 1698 N N . VAL B 1 39 ? 7.113 -7.684 -13.688 1 98.38 39 VAL B N 1
ATOM 1699 C CA . VAL B 1 39 ? 7.926 -8.875 -13.453 1 98.38 39 VAL B CA 1
ATOM 1700 C C . VAL B 1 39 ? 9.227 -8.773 -14.234 1 98.38 39 VAL B C 1
ATOM 1702 O O . VAL B 1 39 ? 9.211 -8.711 -15.469 1 98.38 39 VAL B O 1
ATOM 1705 N N . GLU B 1 40 ? 10.273 -8.688 -13.508 1 98.06 40 GLU B N 1
ATOM 1706 C CA . GLU B 1 40 ? 11.586 -8.523 -14.117 1 98.06 40 GLU B CA 1
ATOM 1707 C C . GLU B 1 40 ? 12.273 -9.875 -14.328 1 98.06 40 GLU B C 1
ATOM 1709 O O . GLU B 1 40 ? 12.969 -10.062 -15.328 1 98.06 40 GLU B O 1
ATOM 1714 N N . LYS B 1 41 ? 12.148 -10.711 -13.383 1 97.81 41 LYS B N 1
ATOM 1715 C CA . LYS B 1 41 ? 12.781 -12.023 -13.414 1 97.81 41 LYS B CA 1
ATOM 1716 C C . LYS B 1 41 ? 11.852 -13.102 -12.859 1 97.81 41 LYS B C 1
ATOM 1718 O O . LYS B 1 41 ? 11.156 -12.867 -11.867 1 97.81 41 LYS B O 1
ATOM 1723 N N . ILE B 1 42 ? 11.844 -14.242 -13.547 1 97.38 42 ILE B N 1
ATOM 1724 C CA . ILE B 1 42 ? 11.102 -15.414 -13.094 1 97.38 42 ILE B CA 1
ATOM 1725 C C . ILE B 1 42 ? 12.023 -16.625 -13.086 1 97.38 42 ILE B C 1
ATOM 1727 O O . ILE B 1 42 ? 12.703 -16.906 -14.078 1 97.38 42 ILE B O 1
ATOM 1731 N N . ASP B 1 43 ? 12.078 -17.266 -11.992 1 96.38 43 ASP B N 1
ATOM 1732 C CA . ASP B 1 43 ? 12.727 -18.578 -11.859 1 96.38 43 ASP B CA 1
ATOM 1733 C C . ASP B 1 43 ? 11.727 -19.641 -11.438 1 96.38 43 ASP B C 1
ATOM 1735 O O . ASP B 1 43 ? 10.516 -19.406 -11.422 1 96.38 43 ASP B O 1
ATOM 1739 N N . ASP B 1 44 ? 12.227 -20.828 -11.234 1 94.81 44 ASP B N 1
ATOM 1740 C CA . ASP B 1 44 ? 11.32 -21.922 -10.875 1 94.81 44 ASP B CA 1
ATOM 1741 C C . ASP B 1 44 ? 10.609 -21.625 -9.555 1 94.81 44 ASP B C 1
ATOM 1743 O O . ASP B 1 44 ? 9.422 -21.938 -9.398 1 94.81 44 ASP B O 1
ATOM 1747 N N . ASP B 1 45 ? 11.32 -20.922 -8.648 1 97.62 45 ASP B N 1
ATOM 1748 C CA . ASP B 1 45 ? 10.773 -20.781 -7.301 1 97.62 45 ASP B CA 1
ATOM 1749 C C . ASP B 1 45 ? 10.828 -19.328 -6.84 1 97.62 45 ASP B C 1
ATOM 1751 O O . ASP B 1 45 ? 10.797 -19.047 -5.637 1 97.62 45 ASP B O 1
ATOM 1755 N N . SER B 1 46 ? 10.961 -18.422 -7.855 1 98.44 46 SER B N 1
ATOM 1756 C CA . SER B 1 46 ? 11.078 -17.031 -7.434 1 98.44 46 SER B CA 1
ATOM 1757 C C . SER B 1 46 ? 10.578 -16.078 -8.516 1 98.44 46 SER B C 1
ATOM 1759 O O . SER B 1 46 ? 10.656 -16.391 -9.711 1 98.44 46 SER B O 1
ATOM 1761 N N . ILE B 1 47 ? 10.062 -15 -8.102 1 98.5 47 ILE B N 1
ATOM 1762 C CA . ILE B 1 47 ? 9.68 -13.891 -8.977 1 98.5 47 ILE B CA 1
ATOM 1763 C C . ILE B 1 47 ? 10.234 -12.586 -8.422 1 98.5 47 ILE B C 1
ATOM 1765 O O . ILE B 1 47 ? 10.188 -12.344 -7.215 1 98.5 47 ILE B O 1
ATOM 1769 N N . THR B 1 48 ? 10.828 -11.828 -9.273 1 98.88 48 THR B N 1
ATOM 1770 C CA . THR B 1 48 ? 11.289 -10.492 -8.945 1 98.88 48 THR B CA 1
ATOM 1771 C C . THR B 1 48 ? 10.492 -9.438 -9.695 1 98.88 48 THR B C 1
ATOM 1773 O O . THR B 1 48 ? 10.336 -9.523 -10.914 1 98.88 48 THR B O 1
ATOM 1776 N N . VAL B 1 49 ? 10.008 -8.508 -8.992 1 98.88 49 VAL B N 1
ATOM 1777 C CA . VAL B 1 49 ? 9.227 -7.418 -9.562 1 98.88 49 VAL B CA 1
ATOM 1778 C C . VAL B 1 49 ? 10 -6.105 -9.445 1 98.88 49 VAL B C 1
ATOM 1780 O O . VAL B 1 49 ? 10.539 -5.789 -8.383 1 98.88 49 VAL B O 1
ATOM 1783 N N . LYS B 1 50 ? 10.07 -5.387 -10.492 1 98.88 50 LYS B N 1
ATOM 1784 C CA . LYS B 1 50 ? 10.734 -4.086 -10.539 1 98.88 50 LYS B CA 1
ATOM 1785 C C . LYS B 1 50 ? 9.75 -2.957 -10.242 1 98.88 50 LYS B C 1
ATOM 1787 O O . LYS B 1 50 ? 8.641 -2.928 -10.781 1 98.88 50 LYS B O 1
ATOM 1792 N N . LEU B 1 51 ? 10.102 -2.113 -9.336 1 98.88 51 LEU B N 1
ATOM 1793 C CA . LEU B 1 51 ? 9.5 -0.816 -9.062 1 98.88 51 LEU B CA 1
ATOM 1794 C C . LEU B 1 51 ? 10.359 0.315 -9.609 1 98.88 51 LEU B C 1
ATOM 1796 O O . LEU B 1 51 ? 11.359 0.69 -9.008 1 98.88 51 LEU B O 1
ATOM 1800 N N . PRO B 1 52 ? 9.961 0.86 -10.773 1 98.88 52 PRO B N 1
ATOM 1801 C CA . PRO B 1 52 ? 10.828 1.88 -11.367 1 98.88 52 PRO B CA 1
ATOM 1802 C C . PRO B 1 52 ? 10.789 3.205 -10.609 1 98.88 52 PRO B C 1
ATOM 1804 O O . PRO B 1 52 ? 9.727 3.607 -10.117 1 98.88 52 PRO B O 1
ATOM 1807 N N . TYR B 1 53 ? 11.938 3.795 -10.516 1 98.75 53 TYR B N 1
ATOM 1808 C CA . TYR B 1 53 ? 12.039 5.125 -9.938 1 98.75 53 TYR B CA 1
ATOM 1809 C C . TYR B 1 53 ? 11.648 6.195 -10.945 1 98.75 53 TYR B C 1
ATOM 1811 O O . TYR B 1 53 ? 12.516 6.809 -11.578 1 98.75 53 TYR B O 1
ATOM 1819 N N . ILE B 1 54 ? 10.414 6.434 -11.062 1 98.62 54 ILE B N 1
ATOM 1820 C CA . ILE B 1 54 ? 9.828 7.422 -11.969 1 98.62 54 ILE B CA 1
ATOM 1821 C C . ILE B 1 54 ? 8.906 8.352 -11.188 1 98.62 54 ILE B C 1
ATOM 1823 O O . ILE B 1 54 ? 8.398 7.984 -10.125 1 98.62 54 ILE B O 1
ATOM 1827 N N . LYS B 1 55 ? 8.641 9.5 -11.633 1 98.38 55 LYS B N 1
ATOM 1828 C CA . LYS B 1 55 ? 7.898 10.547 -10.93 1 98.38 55 LYS B CA 1
ATOM 1829 C C . LYS B 1 55 ? 6.559 10.016 -10.422 1 98.38 55 LYS B C 1
ATOM 1831 O O . LYS B 1 55 ? 6.148 10.336 -9.305 1 98.38 55 LYS B O 1
ATOM 1836 N N . ARG B 1 56 ? 5.879 9.18 -11.164 1 98.12 56 ARG B N 1
ATOM 1837 C CA . ARG B 1 56 ? 4.559 8.664 -10.828 1 98.12 56 ARG B CA 1
ATOM 1838 C C . ARG B 1 56 ? 4.617 7.805 -9.57 1 98.12 56 ARG B C 1
ATOM 1840 O O . ARG B 1 56 ? 3.584 7.516 -8.961 1 98.12 56 ARG B O 1
ATOM 1847 N N . ASN B 1 57 ? 5.824 7.375 -9.18 1 98.81 57 ASN B N 1
ATOM 1848 C CA . ASN B 1 57 ? 5.969 6.504 -8.016 1 98.81 57 ASN B CA 1
ATOM 1849 C C . ASN B 1 57 ? 6.562 7.246 -6.828 1 98.81 57 ASN B C 1
ATOM 1851 O O . ASN B 1 57 ? 6.988 6.625 -5.852 1 98.81 57 ASN B O 1
ATOM 1855 N N . PHE B 1 58 ? 6.574 8.625 -6.863 1 98.44 58 PHE B N 1
ATOM 1856 C CA . PHE B 1 58 ? 7.223 9.422 -5.832 1 98.44 58 PHE B CA 1
ATOM 1857 C C . PHE B 1 58 ? 6.262 9.703 -4.684 1 98.44 58 PHE B C 1
ATOM 1859 O O . PHE B 1 58 ? 5.051 9.805 -4.891 1 98.44 58 PHE B O 1
ATOM 1866 N N . ASN B 1 59 ? 6.859 9.781 -3.498 1 96.94 59 ASN B N 1
ATOM 1867 C CA . ASN B 1 59 ? 6.191 10.406 -2.361 1 96.94 59 ASN B CA 1
ATOM 1868 C C . ASN B 1 59 ? 6.504 11.898 -2.275 1 96.94 59 ASN B C 1
ATOM 1870 O O . ASN B 1 59 ? 7.023 12.484 -3.229 1 96.94 59 ASN B O 1
ATOM 1874 N N . HIS B 1 60 ? 6.207 12.531 -1.188 1 93.25 60 HIS B N 1
ATOM 1875 C CA . HIS B 1 60 ? 6.246 13.977 -1.041 1 93.25 60 HIS B CA 1
ATOM 1876 C C . HIS B 1 60 ? 7.684 14.477 -0.906 1 93.25 60 HIS B C 1
ATOM 1878 O O . HIS B 1 60 ? 7.934 15.68 -0.98 1 93.25 60 HIS B O 1
ATOM 1884 N N . ILE B 1 61 ? 8.672 13.578 -0.783 1 92.69 61 ILE B N 1
ATOM 1885 C CA . ILE B 1 61 ? 10.055 14.023 -0.677 1 92.69 61 ILE B CA 1
ATOM 1886 C C . ILE B 1 61 ? 10.883 13.43 -1.813 1 92.69 61 ILE B C 1
ATOM 1888 O O . ILE B 1 61 ? 12.094 13.242 -1.678 1 92.69 61 ILE B O 1
ATOM 1892 N N . LYS B 1 62 ? 10.234 12.93 -2.814 1 95.69 62 LYS B N 1
ATOM 1893 C CA . LYS B 1 62 ? 10.812 12.477 -4.078 1 95.69 62 LYS B CA 1
ATOM 1894 C C . LYS B 1 62 ? 11.531 11.141 -3.906 1 95.69 62 LYS B C 1
ATOM 1896 O O . LYS B 1 62 ? 12.469 10.836 -4.641 1 95.69 62 LYS B O 1
ATOM 1901 N N . GLY B 1 63 ? 11.227 10.453 -2.922 1 97.56 63 GLY B N 1
ATOM 1902 C CA . GLY B 1 63 ? 11.578 9.047 -2.818 1 97.56 63 GLY B CA 1
ATOM 1903 C C . GLY B 1 63 ? 10.492 8.117 -3.342 1 97.56 63 GLY B C 1
ATOM 1904 O O . GLY B 1 63 ? 9.398 8.57 -3.676 1 97.56 63 GLY B O 1
ATOM 1905 N N . VAL B 1 64 ? 10.859 6.836 -3.402 1 98.5 64 VAL B N 1
ATOM 1906 C CA . VAL B 1 64 ? 9.859 5.836 -3.762 1 98.5 64 VAL B CA 1
ATOM 1907 C C . VAL B 1 64 ? 8.734 5.836 -2.732 1 98.5 64 VAL B C 1
ATOM 1909 O O . VAL B 1 64 ? 8.984 5.871 -1.526 1 98.5 64 VAL B O 1
ATOM 1912 N N . HIS B 1 65 ? 7.566 5.902 -3.203 1 98.81 65 HIS B N 1
ATOM 1913 C CA . HIS B 1 65 ? 6.418 5.918 -2.309 1 98.81 65 HIS B CA 1
ATOM 1914 C C . HIS B 1 65 ? 6.332 4.633 -1.493 1 98.81 65 HIS B C 1
ATOM 1916 O O . HIS B 1 65 ? 6.48 3.537 -2.039 1 98.81 65 HIS B O 1
ATOM 1922 N N . ALA B 1 66 ? 6.008 4.727 -0.196 1 98.81 66 ALA B N 1
ATOM 1923 C CA . ALA B 1 66 ? 5.957 3.584 0.71 1 98.81 66 ALA B CA 1
ATOM 1924 C C . ALA B 1 66 ? 4.914 2.568 0.253 1 98.81 66 ALA B C 1
ATOM 1926 O O . ALA B 1 66 ? 5.133 1.358 0.342 1 98.81 66 ALA B O 1
ATOM 1927 N N . CYS B 1 67 ? 3.768 3.018 -0.233 1 98.88 67 CYS B N 1
ATOM 1928 C CA . CYS B 1 67 ? 2.717 2.094 -0.647 1 98.88 67 CYS B CA 1
ATOM 1929 C C . CYS B 1 67 ? 3.033 1.482 -2.008 1 98.88 67 CYS B C 1
ATOM 1931 O O . CYS B 1 67 ? 2.479 0.445 -2.371 1 98.88 67 CYS B O 1
ATOM 1933 N N . ALA B 1 68 ? 3.893 2.117 -2.805 1 98.88 68 ALA B N 1
ATOM 1934 C CA . ALA B 1 68 ? 4.434 1.427 -3.973 1 98.88 68 ALA B CA 1
ATOM 1935 C C . ALA B 1 68 ? 5.246 0.202 -3.559 1 98.88 68 ALA B C 1
ATOM 1937 O O . ALA B 1 68 ? 5.105 -0.871 -4.148 1 98.88 68 ALA B O 1
ATOM 1938 N N . LEU B 1 69 ? 6.035 0.385 -2.541 1 98.94 69 LEU B N 1
ATOM 1939 C CA . LEU B 1 69 ? 6.82 -0.719 -2 1 98.94 69 LEU B CA 1
ATOM 1940 C C . LEU B 1 69 ? 5.91 -1.826 -1.478 1 98.94 69 LEU B C 1
ATOM 1942 O O . LEU B 1 69 ? 6.18 -3.01 -1.695 1 98.94 69 LEU B O 1
ATOM 1946 N N . ALA B 1 70 ? 4.867 -1.448 -0.811 1 98.94 70 ALA B N 1
ATOM 1947 C CA . 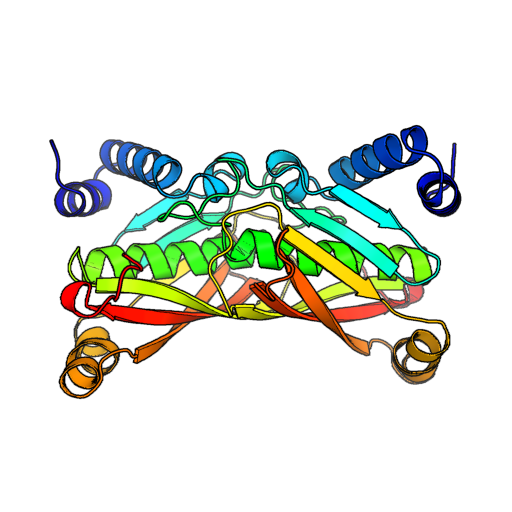ALA B 1 70 ? 3.885 -2.428 -0.356 1 98.94 70 ALA B CA 1
ATOM 1948 C C . ALA B 1 70 ? 3.285 -3.189 -1.534 1 98.94 70 ALA B C 1
ATOM 1950 O O . ALA B 1 70 ? 3.117 -4.41 -1.472 1 98.94 70 ALA B O 1
ATOM 1951 N N . THR B 1 71 ? 2.994 -2.502 -2.584 1 98.94 71 THR B N 1
ATOM 1952 C CA . THR B 1 71 ? 2.309 -3.09 -3.73 1 98.94 71 THR B CA 1
ATOM 1953 C C . THR B 1 71 ? 3.203 -4.105 -4.434 1 98.94 71 THR B C 1
ATOM 1955 O O . THR B 1 71 ? 2.748 -5.191 -4.801 1 98.94 71 THR B O 1
ATOM 1958 N N . VAL B 1 72 ? 4.48 -3.771 -4.617 1 98.94 72 VAL B N 1
ATOM 1959 C CA . VAL B 1 72 ? 5.34 -4.715 -5.32 1 98.94 72 VAL B CA 1
ATOM 1960 C C . VAL B 1 72 ? 5.59 -5.941 -4.445 1 98.94 72 VAL B C 1
ATOM 1962 O O . VAL B 1 72 ? 5.781 -7.047 -4.957 1 98.94 72 VAL B O 1
ATOM 1965 N N . SER B 1 73 ? 5.566 -5.773 -3.133 1 98.94 73 SER B N 1
ATOM 1966 C CA . SER B 1 73 ? 5.664 -6.918 -2.232 1 98.94 73 SER B CA 1
ATOM 1967 C C . SER B 1 73 ? 4.434 -7.812 -2.344 1 98.94 73 SER B C 1
ATOM 1969 O O . SER B 1 73 ? 4.559 -9.039 -2.449 1 98.94 73 SER B O 1
ATOM 1971 N N . GLU B 1 74 ? 3.273 -7.184 -2.299 1 98.88 74 GLU B N 1
ATOM 1972 C CA . GLU B 1 74 ? 2.014 -7.895 -2.506 1 98.88 74 GLU B CA 1
ATOM 1973 C C . GLU B 1 74 ? 1.994 -8.602 -3.859 1 98.88 74 GLU B C 1
ATOM 1975 O O . GLU B 1 74 ? 1.651 -9.781 -3.945 1 98.88 74 GLU B O 1
ATOM 1980 N N . PHE B 1 75 ? 2.375 -7.918 -4.875 1 98.75 75 PHE B N 1
ATOM 1981 C CA . PHE B 1 75 ? 2.332 -8.359 -6.266 1 98.75 75 PHE B CA 1
ATOM 1982 C C . PHE B 1 75 ? 3.268 -9.547 -6.4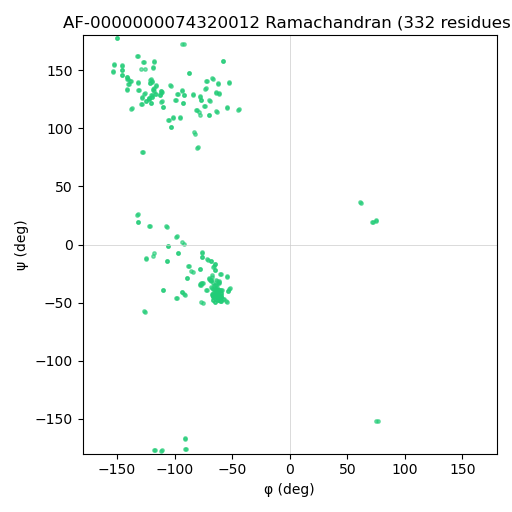84 1 98.75 75 PHE B C 1
ATOM 1984 O O . PHE B 1 75 ? 2.869 -10.562 -7.055 1 98.75 75 PHE B O 1
ATOM 1991 N N . SER B 1 76 ? 4.523 -9.469 -6.047 1 98.75 76 SER B N 1
ATOM 1992 C CA . SER B 1 76 ? 5.496 -10.539 -6.258 1 98.75 76 SER B CA 1
ATOM 1993 C C . SER B 1 76 ? 5.055 -11.828 -5.57 1 98.75 76 SER B C 1
ATOM 1995 O O . SER B 1 76 ? 5.066 -12.898 -6.184 1 98.75 76 SER B O 1
ATOM 1997 N N . SER B 1 77 ? 4.656 -11.719 -4.312 1 98.62 77 SER B N 1
ATOM 1998 C CA . SER B 1 77 ? 4.227 -12.898 -3.578 1 98.62 77 SER B CA 1
ATOM 1999 C C . SER B 1 77 ? 2.938 -13.477 -4.156 1 98.62 77 SER B C 1
ATOM 2001 O O . SER B 1 77 ? 2.82 -14.688 -4.348 1 98.62 77 SER B O 1
ATOM 2003 N N . GLY B 1 78 ? 1.969 -12.586 -4.512 1 97.19 78 GLY B N 1
ATOM 2004 C CA . GLY B 1 78 ? 0.719 -13.047 -5.102 1 97.19 78 GLY B CA 1
ATOM 2005 C C . GLY B 1 78 ? 0.907 -13.727 -6.441 1 97.19 78 GLY B C 1
ATOM 2006 O O . GLY B 1 78 ? 0.306 -14.773 -6.703 1 97.19 78 GLY B O 1
ATOM 2007 N N . ALA B 1 79 ? 1.707 -13.133 -7.266 1 96.12 79 ALA B N 1
ATOM 2008 C CA . ALA B 1 79 ? 1.952 -13.68 -8.594 1 96.12 79 ALA B CA 1
ATOM 2009 C C . ALA B 1 79 ? 2.586 -15.07 -8.508 1 96.12 79 ALA B C 1
ATOM 2011 O O . ALA B 1 79 ? 2.176 -15.992 -9.219 1 96.12 79 ALA B O 1
ATOM 2012 N N . LEU B 1 80 ? 3.586 -15.242 -7.625 1 97.25 80 LEU B N 1
ATOM 2013 C CA . LEU B 1 80 ? 4.234 -16.547 -7.5 1 97.25 80 LEU B CA 1
ATOM 2014 C C . LEU B 1 80 ? 3.266 -17.578 -6.949 1 97.25 80 LEU B C 1
ATOM 2016 O O . LEU B 1 80 ? 3.229 -18.719 -7.426 1 97.25 80 LEU B O 1
ATOM 2020 N N . LEU B 1 81 ? 2.502 -17.188 -5.914 1 96.19 81 LEU B N 1
ATOM 2021 C CA . LEU B 1 81 ? 1.542 -18.125 -5.336 1 96.19 81 LEU B CA 1
ATOM 2022 C C . LEU B 1 81 ? 0.514 -18.562 -6.375 1 96.19 81 LEU B C 1
ATOM 2024 O O . LEU B 1 81 ? 0.182 -19.734 -6.465 1 96.19 81 LEU B O 1
ATOM 2028 N N . LEU B 1 82 ? 0.037 -17.578 -7.125 1 92.12 82 LEU B N 1
ATOM 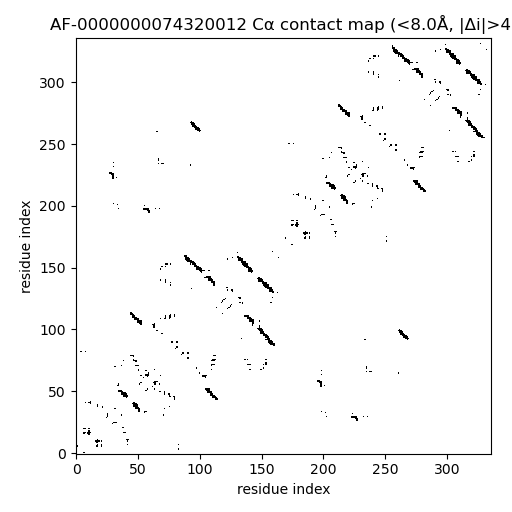2029 C CA . LEU B 1 82 ? -0.936 -17.922 -8.156 1 92.12 82 LEU B CA 1
ATOM 2030 C C . LEU B 1 82 ? -0.337 -18.891 -9.172 1 92.12 82 LEU B C 1
ATOM 2032 O O . LEU B 1 82 ? -1.005 -19.828 -9.609 1 92.12 82 LEU B O 1
ATOM 2036 N N . ARG B 1 83 ? 0.861 -18.672 -9.492 1 92.31 83 ARG B N 1
ATOM 2037 C CA . ARG B 1 83 ? 1.552 -19.547 -10.422 1 92.31 83 ARG B CA 1
ATOM 2038 C C . ARG B 1 83 ? 1.686 -20.953 -9.852 1 92.31 83 ARG B C 1
ATOM 2040 O O . ARG B 1 83 ? 1.451 -21.938 -10.555 1 92.31 83 ARG B O 1
ATOM 2047 N N . LYS B 1 84 ? 2.059 -21.047 -8.602 1 94.62 84 LYS B N 1
ATOM 2048 C CA . LYS B 1 84 ? 2.373 -22.328 -7.969 1 94.62 84 LYS B CA 1
ATOM 2049 C C . LYS B 1 84 ? 1.103 -23.094 -7.609 1 94.62 84 LYS B C 1
ATOM 2051 O O . LYS B 1 84 ? 1.079 -24.328 -7.652 1 94.62 84 LYS B O 1
ATOM 2056 N N . LEU B 1 85 ? 0.076 -22.391 -7.258 1 93.12 85 LEU B N 1
ATOM 2057 C CA . LEU B 1 85 ? -1.15 -23.016 -6.766 1 93.12 85 LEU B CA 1
ATOM 2058 C C . LEU B 1 85 ? -2.1 -23.328 -7.914 1 93.12 85 LEU B C 1
ATOM 2060 O O . LEU B 1 85 ? -2.904 -24.266 -7.82 1 93.12 85 LEU B O 1
ATOM 2064 N N . GLY B 1 86 ? -2.008 -22.531 -8.977 1 87.44 86 GLY B N 1
ATOM 2065 C CA . GLY B 1 86 ? -2.893 -22.75 -10.109 1 87.44 86 GLY B CA 1
ATOM 2066 C C . GLY B 1 86 ? -4.305 -22.25 -9.867 1 87.44 86 GLY B C 1
ATOM 2067 O O . GLY B 1 86 ? -4.512 -21.297 -9.117 1 87.44 86 GLY B O 1
ATOM 2068 N N . LYS B 1 87 ? -5.262 -22.859 -10.508 1 87.75 87 LYS B N 1
ATOM 2069 C CA . LYS B 1 87 ? -6.629 -22.359 -10.547 1 87.75 87 LYS B CA 1
ATOM 2070 C C . LYS B 1 87 ? -7.48 -22.984 -9.445 1 87.75 87 LYS B C 1
ATOM 2072 O O . LYS B 1 87 ? -8.664 -22.672 -9.312 1 87.75 87 LYS B O 1
ATOM 2077 N N . LYS B 1 88 ? -6.895 -23.766 -8.672 1 90.62 88 LYS B N 1
ATOM 2078 C CA . LYS B 1 88 ? -7.668 -24.531 -7.699 1 90.62 88 LYS B CA 1
ATOM 2079 C C . LYS B 1 88 ? -7.906 -23.734 -6.426 1 90.62 88 LYS B C 1
ATOM 2081 O O . LYS B 1 88 ? -8.844 -24.016 -5.676 1 90.62 88 LYS B O 1
ATOM 2086 N N . TYR B 1 89 ? -7.043 -22.781 -6.23 1 93.62 89 TYR B N 1
ATOM 2087 C CA . TYR B 1 89 ? -7.105 -22.094 -4.949 1 93.62 89 TYR B CA 1
ATOM 2088 C C . TYR B 1 89 ? -7.344 -20.594 -5.145 1 93.62 89 TYR B C 1
ATOM 2090 O O . TYR B 1 89 ? -6.809 -20 -6.078 1 93.62 89 TYR B O 1
ATOM 2098 N N . ARG B 1 90 ? -8.133 -20.031 -4.281 1 93.31 90 ARG B N 1
ATOM 2099 C CA . ARG B 1 90 ? -8.336 -18.594 -4.168 1 93.31 90 ARG B CA 1
ATOM 2100 C C . ARG B 1 90 ? -7.398 -17.984 -3.131 1 93.31 90 ARG B C 1
ATOM 2102 O O . ARG B 1 90 ? -7.223 -18.547 -2.045 1 93.31 90 ARG B O 1
ATOM 2109 N N . ILE B 1 91 ? -6.785 -16.938 -3.545 1 95.62 91 ILE B N 1
ATOM 2110 C CA . ILE B 1 91 ? -5.973 -16.234 -2.559 1 95.62 91 ILE B CA 1
ATOM 2111 C C . ILE B 1 91 ? -6.504 -14.82 -2.359 1 95.62 91 ILE B C 1
ATOM 2113 O O . ILE B 1 91 ? -6.855 -14.141 -3.328 1 95.62 91 ILE B O 1
ATOM 2117 N N . ILE B 1 92 ? -6.617 -14.398 -1.096 1 96 92 ILE B N 1
ATOM 2118 C CA . ILE B 1 92 ? -7.043 -13.055 -0.716 1 96 92 ILE B CA 1
ATOM 2119 C C . ILE B 1 92 ? -6.086 -12.484 0.328 1 96 92 ILE B C 1
ATOM 2121 O O . ILE B 1 92 ? -5.617 -13.211 1.209 1 96 92 ILE B O 1
ATOM 2125 N N . LEU B 1 93 ? -5.758 -11.25 0.197 1 98.31 93 LEU B N 1
ATOM 2126 C CA . LEU B 1 93 ? -4.883 -10.609 1.176 1 98.31 93 LEU B CA 1
ATOM 2127 C C . LEU B 1 93 ? -5.633 -10.344 2.477 1 98.31 93 LEU B C 1
ATOM 2129 O O . LEU B 1 93 ? -6.613 -9.594 2.492 1 98.31 93 LEU B O 1
ATOM 2133 N N . GLN B 1 94 ? -5.215 -10.898 3.543 1 98.56 94 GLN B N 1
ATOM 2134 C CA . GLN B 1 94 ? -5.887 -10.734 4.828 1 98.56 94 GLN B CA 1
ATOM 2135 C C . GLN B 1 94 ? -5.203 -9.664 5.676 1 98.56 94 GLN B C 1
ATOM 2137 O O . GLN B 1 94 ? -5.871 -8.891 6.363 1 98.56 94 GLN B O 1
ATOM 2142 N N . LYS B 1 95 ? -3.906 -9.734 5.734 1 98.81 95 LYS B N 1
ATOM 2143 C CA . LYS B 1 95 ? -3.104 -8.797 6.508 1 98.81 95 LYS B CA 1
ATOM 2144 C C . LYS B 1 95 ? -1.846 -8.391 5.742 1 98.81 95 LYS B C 1
ATOM 2146 O O . LYS B 1 95 ? -1.241 -9.211 5.051 1 98.81 95 LYS B O 1
ATOM 2151 N N . LEU B 1 96 ? -1.471 -7.195 5.809 1 98.94 96 LEU B N 1
ATOM 2152 C CA . LEU B 1 96 ? -0.269 -6.633 5.203 1 98.94 96 LEU B CA 1
ATOM 2153 C C . LEU B 1 96 ? 0.542 -5.852 6.23 1 98.94 96 LEU B C 1
ATOM 2155 O O . LEU B 1 96 ? 0.023 -4.934 6.871 1 98.94 96 LEU B O 1
ATOM 2159 N N . GLU B 1 97 ? 1.775 -6.25 6.438 1 98.94 97 GLU B N 1
ATOM 2160 C CA . GLU B 1 97 ? 2.684 -5.562 7.348 1 98.94 97 GLU B CA 1
ATOM 2161 C C . GLU B 1 97 ? 3.975 -5.156 6.645 1 98.94 97 GLU B C 1
ATOM 2163 O O . GLU B 1 97 ? 4.672 -6 6.078 1 98.94 97 GLU B O 1
ATOM 2168 N N . MET B 1 98 ? 4.273 -3.963 6.68 1 98.94 98 MET B N 1
ATOM 2169 C CA . MET B 1 98 ? 5.48 -3.438 6.055 1 98.94 98 MET B CA 1
ATOM 2170 C C . MET B 1 98 ? 6.371 -2.75 7.082 1 98.94 98 MET B C 1
ATOM 2172 O O . MET B 1 98 ? 5.879 -2.029 7.953 1 98.94 98 MET B O 1
ATOM 2176 N N . GLU B 1 99 ? 7.609 -2.971 6.953 1 98.94 99 GLU B N 1
ATOM 2177 C CA . GLU B 1 99 ? 8.641 -2.191 7.629 1 98.94 99 GLU B CA 1
ATOM 2178 C C . GLU B 1 99 ? 9.547 -1.492 6.617 1 98.94 99 GLU B C 1
ATOM 2180 O O . GLU B 1 99 ? 10 -2.107 5.652 1 98.94 99 GLU B O 1
ATOM 2185 N N . TYR B 1 100 ? 9.781 -0.248 6.84 1 98.75 100 TYR B N 1
ATOM 2186 C CA . TYR B 1 100 ? 10.609 0.548 5.938 1 98.75 100 TYR B CA 1
ATOM 2187 C C . TYR B 1 100 ? 11.922 0.933 6.598 1 98.75 100 TYR B C 1
ATOM 2189 O O . TYR B 1 100 ? 11.938 1.439 7.723 1 98.75 100 TYR B O 1
ATOM 2197 N N . HIS B 1 101 ? 12.992 0.72 5.898 1 98.31 101 HIS B N 1
ATOM 2198 C CA . HIS B 1 101 ? 14.297 0.817 6.531 1 98.31 101 HIS B CA 1
ATOM 2199 C C . HIS B 1 101 ? 15.062 2.039 6.027 1 98.31 101 HIS B C 1
ATOM 2201 O O . HIS B 1 101 ? 15.789 2.678 6.793 1 98.31 101 HIS B O 1
ATOM 2207 N N . TYR B 1 102 ? 14.938 2.314 4.676 1 95.56 102 TYR B N 1
ATOM 2208 C CA . TYR B 1 102 ? 15.625 3.438 4.055 1 95.56 102 TYR B CA 1
ATOM 2209 C C . TYR B 1 102 ? 14.781 4.051 2.941 1 95.56 102 TYR B C 1
ATOM 2211 O O . TYR B 1 102 ? 13.938 3.373 2.35 1 95.56 102 TYR B O 1
ATOM 2219 N N . GLN B 1 103 ? 15.086 5.344 2.736 1 95.31 103 GLN B N 1
ATOM 2220 C CA . GLN B 1 103 ? 14.438 6.004 1.609 1 95.31 103 GLN B CA 1
ATOM 2221 C C . GLN B 1 103 ? 14.977 5.48 0.281 1 95.31 103 GLN B C 1
ATOM 2223 O O . GLN B 1 103 ? 16.188 5.445 0.064 1 95.31 103 GLN B O 1
ATOM 2228 N N . GLY B 1 104 ? 14.062 4.996 -0.558 1 96.25 104 GLY B N 1
ATOM 2229 C CA . GLY B 1 104 ? 14.469 4.574 -1.891 1 96.25 104 GLY B CA 1
ATOM 2230 C C . GLY B 1 104 ? 14.531 5.719 -2.885 1 96.25 104 GLY B C 1
ATOM 2231 O O . GLY B 1 104 ? 13.578 6.484 -3.021 1 96.25 104 GLY B O 1
ATOM 2232 N N . LYS B 1 105 ? 15.68 5.852 -3.617 1 97.69 105 LYS B N 1
ATOM 2233 C CA . LYS B 1 105 ? 15.828 6.902 -4.621 1 97.69 105 LYS B CA 1
ATOM 2234 C C . LYS B 1 105 ? 16.375 6.336 -5.926 1 97.69 105 LYS B C 1
ATOM 2236 O O . LYS B 1 105 ? 17.125 7.016 -6.637 1 97.69 105 LYS B O 1
ATOM 2241 N N . SER B 1 106 ? 16.156 5.133 -6.148 1 98.5 106 SER B N 1
ATOM 2242 C CA . SER B 1 106 ? 16.453 4.422 -7.391 1 98.5 106 SER B CA 1
ATOM 2243 C C . SER B 1 106 ? 15.461 3.285 -7.621 1 98.5 106 SER B C 1
ATOM 2245 O O . SER B 1 106 ? 14.531 3.094 -6.836 1 98.5 106 SER B O 1
ATOM 2247 N N . ASP B 1 107 ? 15.625 2.633 -8.742 1 98.81 107 ASP B N 1
ATOM 2248 C CA . ASP B 1 107 ? 14.797 1.452 -8.977 1 98.81 107 ASP B CA 1
ATOM 2249 C C . ASP B 1 107 ? 14.883 0.477 -7.809 1 98.81 107 ASP B C 1
ATOM 2251 O O . ASP B 1 107 ? 15.961 0.281 -7.234 1 98.81 107 ASP B O 1
ATOM 2255 N N . CYS B 1 108 ? 13.773 -0.073 -7.465 1 98.88 108 CYS B N 1
ATOM 2256 C CA . CYS B 1 108 ? 13.719 -1.077 -6.406 1 98.88 108 CYS B CA 1
ATOM 2257 C C . CYS B 1 108 ? 13.227 -2.414 -6.953 1 98.88 108 CYS B C 1
ATOM 2259 O O . CYS B 1 108 ? 12.562 -2.461 -7.988 1 98.88 108 CYS B O 1
ATOM 2261 N N . TYR B 1 109 ? 13.562 -3.514 -6.246 1 98.94 109 TYR B N 1
ATOM 2262 C CA . TYR B 1 109 ? 13.242 -4.871 -6.676 1 98.94 109 TYR B CA 1
ATOM 2263 C C . TYR B 1 109 ? 12.742 -5.711 -5.508 1 98.94 109 TYR B C 1
ATOM 2265 O O . TYR B 1 109 ? 13.461 -5.898 -4.52 1 98.94 109 TYR B O 1
ATOM 2273 N N . ALA B 1 110 ? 11.57 -6.117 -5.621 1 98.94 110 ALA B N 1
ATOM 2274 C CA . ALA B 1 110 ? 10.984 -7.023 -4.637 1 98.94 110 ALA B CA 1
ATOM 2275 C C . ALA B 1 110 ? 11.055 -8.469 -5.109 1 98.94 110 ALA B C 1
ATOM 2277 O O . ALA B 1 110 ? 10.625 -8.789 -6.223 1 98.94 110 ALA B O 1
ATOM 2278 N N . THR B 1 111 ? 11.547 -9.344 -4.266 1 98.81 111 THR B N 1
ATOM 2279 C CA . THR B 1 111 ? 11.68 -10.742 -4.641 1 98.81 111 THR B CA 1
ATOM 2280 C C . THR B 1 111 ? 10.992 -11.641 -3.615 1 98.81 111 THR B C 1
ATOM 2282 O O . THR B 1 111 ? 11.172 -11.469 -2.408 1 98.81 111 THR B O 1
ATOM 2285 N N . PHE B 1 112 ? 10.211 -12.477 -4.09 1 98.81 112 PHE B N 1
ATOM 2286 C CA . PHE B 1 112 ? 9.617 -13.539 -3.283 1 98.81 112 PHE B CA 1
ATOM 2287 C C . PHE B 1 112 ? 10.016 -14.906 -3.814 1 98.81 112 PHE B C 1
ATOM 2289 O O . PHE B 1 112 ? 10.094 -15.109 -5.027 1 98.81 112 PHE B O 1
ATOM 2296 N N . SER B 1 113 ? 10.281 -15.797 -2.867 1 98.62 113 SER B N 1
ATOM 2297 C CA . SER B 1 113 ? 10.734 -17.141 -3.227 1 98.62 113 SER B CA 1
ATOM 2298 C C . SER B 1 113 ? 10.125 -18.188 -2.311 1 98.62 113 SER B C 1
ATOM 2300 O O . SER B 1 113 ? 10.102 -18.016 -1.088 1 98.62 113 SER B O 1
ATOM 2302 N N . VAL B 1 114 ? 9.648 -19.203 -2.932 1 97.56 114 VAL B N 1
ATOM 2303 C CA . VAL B 1 114 ? 9.211 -20.391 -2.195 1 97.56 114 VAL B CA 1
ATOM 2304 C C . VAL B 1 114 ? 9.5 -21.641 -3.01 1 97.56 114 VAL B C 1
ATOM 2306 O O . VAL B 1 114 ? 9.414 -21.625 -4.238 1 97.56 114 VAL B O 1
ATOM 2309 N N . ASP B 1 115 ? 9.82 -22.672 -2.35 1 96.81 115 ASP B N 1
ATOM 2310 C CA . ASP B 1 115 ? 10.039 -23.953 -3.037 1 96.81 115 ASP B CA 1
ATOM 2311 C C . ASP B 1 115 ? 8.945 -24.953 -2.693 1 96.81 115 ASP B C 1
ATOM 2313 O O . ASP B 1 115 ? 7.984 -24.625 -1.997 1 96.81 115 ASP B O 1
ATOM 2317 N N . GLU B 1 116 ? 9.117 -26.141 -3.23 1 95.88 116 GLU B N 1
ATOM 2318 C CA . GLU B 1 116 ? 8.109 -27.188 -3.088 1 95.88 116 GLU B CA 1
ATOM 2319 C C . GLU B 1 116 ? 7.934 -27.578 -1.626 1 95.88 116 GLU B C 1
ATOM 2321 O O . GLU B 1 116 ? 6.824 -27.906 -1.192 1 95.88 116 GLU B O 1
ATOM 2326 N N . ASN B 1 117 ? 8.984 -27.609 -0.922 1 97.75 117 ASN B N 1
ATOM 2327 C CA . ASN B 1 117 ? 8.898 -27.969 0.49 1 97.75 117 ASN B CA 1
ATOM 2328 C C . ASN B 1 117 ? 8.109 -26.922 1.282 1 97.75 117 ASN B C 1
ATOM 2330 O O . ASN B 1 117 ? 7.293 -27.281 2.133 1 97.75 117 ASN B O 1
ATOM 2334 N N . TRP B 1 118 ? 8.406 -25.734 0.976 1 97.69 118 TRP B N 1
ATOM 2335 C CA . TRP B 1 118 ? 7.668 -24.641 1.616 1 97.69 118 TRP B CA 1
ATOM 2336 C C . TRP B 1 118 ? 6.176 -24.75 1.318 1 97.69 118 TRP B C 1
ATOM 2338 O O . TRP B 1 118 ? 5.348 -24.625 2.223 1 97.69 118 TRP B O 1
ATOM 2348 N N . LEU B 1 119 ? 5.797 -25 0.137 1 97.44 119 LEU B N 1
ATOM 2349 C CA . LEU B 1 119 ? 4.402 -25.125 -0.273 1 97.44 119 LEU B CA 1
ATOM 2350 C C . LEU B 1 119 ? 3.734 -26.297 0.422 1 97.44 119 LEU B C 1
ATOM 2352 O O . LEU B 1 119 ? 2.607 -26.188 0.909 1 97.44 119 LEU B O 1
ATOM 2356 N N . LYS B 1 120 ? 4.414 -27.391 0.449 1 97.25 120 LYS B N 1
ATOM 2357 C CA . LYS B 1 120 ? 3.879 -28.578 1.11 1 97.25 120 LYS B CA 1
ATOM 2358 C C . LYS B 1 120 ? 3.604 -28.312 2.586 1 97.25 120 LYS B C 1
ATOM 2360 O O . LYS B 1 120 ? 2.529 -28.641 3.094 1 97.25 120 LYS B O 1
ATOM 2365 N N . GLU B 1 121 ? 4.539 -27.672 3.203 1 97.81 121 GLU B N 1
ATOM 2366 C CA . GLU B 1 121 ? 4.484 -27.484 4.648 1 97.81 121 GLU B CA 1
ATOM 2367 C C . GLU B 1 121 ? 3.498 -26.375 5.02 1 97.81 121 GLU B C 1
ATOM 2369 O O . GLU B 1 121 ? 2.816 -26.469 6.043 1 97.81 121 GLU B O 1
ATOM 2374 N N . ASN B 1 122 ? 3.42 -25.359 4.18 1 97.69 122 ASN B N 1
ATOM 2375 C CA . ASN B 1 122 ? 2.707 -24.156 4.602 1 97.69 122 ASN B CA 1
ATOM 2376 C C . ASN B 1 122 ? 1.354 -24.031 3.906 1 97.69 122 ASN B C 1
ATOM 2378 O O . ASN B 1 122 ? 0.494 -23.266 4.344 1 97.69 122 ASN B O 1
ATOM 2382 N N . VAL B 1 123 ? 1.106 -24.781 2.863 1 97.5 123 VAL B N 1
ATOM 2383 C CA . VAL B 1 123 ? -0.129 -24.609 2.109 1 97.5 123 VAL B CA 1
ATOM 2384 C C . VAL B 1 123 ? -0.868 -25.938 2.002 1 97.5 123 VAL B C 1
ATOM 2386 O O . VAL B 1 123 ? -1.923 -26.125 2.615 1 97.5 123 VAL B O 1
ATOM 2389 N N . PHE B 1 124 ? -0.261 -26.922 1.461 1 96.69 124 PHE B N 1
ATOM 2390 C CA . PHE B 1 124 ? -0.981 -28.141 1.082 1 96.69 124 PHE B CA 1
ATOM 2391 C C . PHE B 1 124 ? -1.3 -28.984 2.309 1 96.69 124 PHE B C 1
ATOM 2393 O O . PHE B 1 124 ? -2.439 -29.422 2.49 1 96.69 124 PHE B O 1
ATOM 2400 N N . SER B 1 125 ? -0.276 -29.219 3.125 1 97.5 125 SER B N 1
ATOM 2401 C CA . SER B 1 125 ? -0.502 -30.047 4.297 1 97.5 125 SER B CA 1
ATOM 2402 C C . SER B 1 125 ? -1.542 -29.438 5.227 1 97.5 125 SER B C 1
ATOM 2404 O O . SER B 1 125 ? -2.504 -30.094 5.621 1 97.5 125 SER B O 1
ATOM 2406 N N . PRO B 1 126 ? -1.403 -28.172 5.535 1 97.5 126 PRO B N 1
ATOM 2407 C CA . PRO B 1 126 ? -2.408 -27.562 6.41 1 97.5 126 PRO B CA 1
ATOM 2408 C C . PRO B 1 126 ? -3.812 -27.594 5.809 1 97.5 126 PRO B C 1
ATOM 2410 O O . PRO B 1 126 ? -4.797 -27.719 6.543 1 97.5 126 PRO B O 1
ATOM 2413 N N . LEU B 1 127 ? -3.994 -27.531 4.496 1 95.56 127 LEU B N 1
ATOM 2414 C CA . LEU B 1 127 ? -5.297 -27.469 3.846 1 95.56 127 LEU B CA 1
ATOM 2415 C C . LEU B 1 127 ? -5.965 -28.844 3.84 1 95.56 127 LEU B C 1
ATOM 2417 O O . LEU B 1 127 ? -7.148 -28.969 3.516 1 95.56 127 LEU B O 1
ATOM 2421 N N . GLU B 1 128 ? -5.219 -29.859 4.188 1 94.62 128 GLU B N 1
ATOM 2422 C CA . GLU B 1 128 ? -5.809 -31.188 4.332 1 94.62 128 GLU B CA 1
ATOM 2423 C C . GLU B 1 128 ? -6.77 -31.25 5.52 1 94.62 128 GLU B C 1
ATOM 2425 O O . GLU B 1 128 ? -7.746 -32 5.5 1 94.62 128 GLU B O 1
ATOM 2430 N N . SER B 1 129 ? -6.527 -30.406 6.465 1 94.62 129 SER B N 1
ATOM 2431 C CA . SER B 1 129 ? -7.305 -30.484 7.699 1 94.62 129 SER B CA 1
ATOM 2432 C C . SER B 1 129 ? -8.102 -29.219 7.945 1 94.62 129 SER B C 1
ATOM 2434 O O . SER B 1 129 ? -8.891 -29.141 8.891 1 94.62 129 SER B O 1
ATOM 2436 N N . ALA B 1 130 ? -7.848 -28.203 7.172 1 95.69 130 ALA B N 1
ATOM 2437 C CA . ALA B 1 130 ? -8.539 -26.922 7.348 1 95.69 130 ALA B CA 1
ATOM 2438 C C . ALA B 1 130 ? -9.188 -26.469 6.047 1 95.69 130 ALA B C 1
ATOM 2440 O O . ALA B 1 130 ? -8.688 -26.766 4.961 1 95.69 130 ALA B O 1
ATOM 2441 N N . GLU B 1 131 ? -10.258 -25.734 6.145 1 95.06 131 GLU B N 1
ATOM 2442 C CA . GLU B 1 131 ? -10.961 -25.219 4.98 1 95.06 131 GLU B CA 1
ATOM 2443 C C . GLU B 1 131 ? -10.219 -24.031 4.375 1 95.06 131 GLU B C 1
ATOM 2445 O O . GLU B 1 131 ? -10.305 -23.781 3.17 1 95.06 131 GLU B O 1
ATOM 2450 N N . LYS B 1 132 ? -9.617 -23.328 5.195 1 97.06 132 LYS B N 1
ATOM 2451 C CA . LYS B 1 132 ? -8.836 -22.156 4.801 1 97.06 132 LYS B CA 1
ATOM 2452 C C . LYS B 1 132 ? -7.617 -21.984 5.707 1 97.06 132 LYS B C 1
ATOM 2454 O O . LYS B 1 132 ? -7.637 -22.391 6.867 1 97.06 132 LYS B O 1
ATOM 2459 N N . ILE B 1 133 ? -6.594 -21.438 5.164 1 97.88 133 ILE B N 1
ATOM 2460 C CA . ILE B 1 133 ? -5.379 -21.156 5.914 1 97.88 133 ILE B CA 1
ATOM 2461 C C . ILE B 1 133 ? -4.922 -19.719 5.629 1 97.88 133 ILE B C 1
ATOM 2463 O O . ILE B 1 133 ? -5.402 -19.094 4.688 1 97.88 133 ILE B O 1
ATOM 2467 N N . VAL B 1 134 ? -4.086 -19.188 6.473 1 98.44 134 VAL B N 1
ATOM 2468 C CA . VAL B 1 134 ? -3.4 -17.922 6.258 1 98.44 134 VAL B CA 1
ATOM 2469 C C . VAL B 1 134 ? -1.891 -18.141 6.25 1 98.44 134 VAL B C 1
ATOM 2471 O O . VAL B 1 134 ? -1.339 -18.719 7.188 1 98.44 134 VAL B O 1
ATOM 2474 N N . VAL B 1 135 ? -1.222 -17.703 5.254 1 98.44 135 VAL B N 1
ATOM 2475 C CA . VAL B 1 135 ? 0.205 -17.953 5.09 1 98.44 135 VAL B CA 1
ATOM 2476 C C . VAL B 1 135 ? 0.967 -16.641 5.031 1 98.44 135 VAL B C 1
ATOM 2478 O O . VAL B 1 135 ? 0.708 -15.805 4.16 1 98.44 135 VAL B O 1
ATOM 2481 N N . PRO B 1 136 ? 1.916 -16.438 5.938 1 98.56 136 PRO B N 1
ATOM 2482 C CA . PRO B 1 136 ? 2.777 -15.258 5.855 1 98.56 136 PRO B CA 1
ATOM 2483 C C . PRO B 1 136 ? 3.861 -15.391 4.789 1 98.56 136 PRO B C 1
ATOM 2485 O O . PRO B 1 136 ? 4.598 -16.391 4.773 1 98.56 136 PRO B O 1
ATOM 2488 N N . CYS B 1 137 ? 3.941 -14.5 3.891 1 98.81 137 CYS B N 1
ATOM 2489 C CA . CYS B 1 137 ? 4.98 -14.414 2.871 1 98.81 137 CYS B CA 1
ATOM 2490 C C . CYS B 1 137 ? 5.895 -13.219 3.123 1 98.81 137 CYS B C 1
ATOM 2492 O O . CYS B 1 137 ? 5.449 -12.07 3.066 1 98.81 137 CYS B O 1
ATOM 2494 N N . ILE B 1 138 ? 7.168 -13.492 3.352 1 98.81 138 ILE B N 1
ATOM 2495 C CA . ILE B 1 138 ? 8.133 -12.438 3.645 1 98.81 138 ILE B CA 1
ATOM 2496 C C . ILE B 1 138 ? 8.805 -11.984 2.352 1 98.81 138 ILE B C 1
ATOM 2498 O O . ILE B 1 138 ? 9.398 -12.789 1.632 1 98.81 138 ILE B O 1
ATOM 2502 N N . VAL B 1 139 ? 8.688 -10.719 2.049 1 98.94 139 VAL B N 1
ATOM 2503 C CA . VAL B 1 139 ? 9.242 -10.141 0.828 1 98.94 139 VAL B CA 1
ATOM 2504 C C . VAL B 1 139 ? 10.211 -9.016 1.184 1 98.94 139 VAL B C 1
ATOM 2506 O O . VAL B 1 139 ? 9.852 -8.078 1.908 1 98.94 139 VAL B O 1
ATOM 2509 N N . LYS B 1 140 ? 11.391 -9.125 0.692 1 98.88 140 LYS B N 1
ATOM 2510 C CA . LYS B 1 140 ? 12.383 -8.07 0.844 1 98.88 140 LYS B CA 1
ATOM 2511 C C . LYS B 1 140 ? 12.547 -7.277 -0.449 1 98.88 140 LYS B C 1
ATOM 2513 O O . LYS B 1 140 ? 12.555 -7.852 -1.54 1 98.88 140 LYS B O 1
ATOM 2518 N N . THR B 1 141 ? 12.625 -6 -0.324 1 98.94 141 THR B N 1
ATOM 2519 C CA . THR B 1 141 ? 12.828 -5.117 -1.469 1 98.94 141 THR B CA 1
ATOM 2520 C C . THR B 1 141 ? 14.156 -4.375 -1.355 1 98.94 141 THR B C 1
ATOM 2522 O O . THR B 1 141 ? 14.453 -3.779 -0.318 1 98.94 141 THR B O 1
ATOM 2525 N N . TYR B 1 142 ? 14.891 -4.426 -2.375 1 98.88 142 TYR B N 1
ATOM 2526 C CA . TYR B 1 142 ? 16.203 -3.785 -2.426 1 98.88 142 TYR B CA 1
ATOM 2527 C C . TYR B 1 142 ? 16.25 -2.725 -3.52 1 98.88 142 TYR B C 1
ATOM 2529 O O . TYR B 1 142 ? 15.516 -2.816 -4.512 1 98.88 142 TYR B O 1
ATOM 2537 N N . ASP B 1 143 ? 17.094 -1.731 -3.316 1 98.62 143 ASP B N 1
ATOM 2538 C CA . ASP B 1 143 ? 17.312 -0.765 -4.391 1 98.62 143 ASP B CA 1
ATOM 2539 C C . ASP B 1 143 ? 18.469 -1.195 -5.293 1 98.62 143 ASP B C 1
ATOM 2541 O O . ASP B 1 143 ? 18.984 -2.307 -5.164 1 98.62 143 ASP B O 1
ATOM 2545 N N . SER B 1 144 ? 18.812 -0.361 -6.242 1 97.88 144 SER B N 1
ATOM 2546 C CA . SER B 1 144 ? 19.812 -0.698 -7.246 1 97.88 144 SER B CA 1
ATOM 2547 C C . SER B 1 144 ? 21.188 -0.849 -6.617 1 97.88 144 SER B C 1
ATOM 2549 O O . SER B 1 144 ? 22.094 -1.451 -7.211 1 97.88 144 SER B O 1
ATOM 2551 N N . GLU B 1 145 ? 21.359 -0.299 -5.438 1 97.69 145 GLU B N 1
ATOM 2552 C CA . GLU B 1 145 ? 22.641 -0.403 -4.723 1 97.69 145 GLU B CA 1
ATOM 2553 C C . GLU B 1 145 ? 22.594 -1.524 -3.689 1 97.69 145 GLU B C 1
ATOM 2555 O O . GLU B 1 145 ? 23.469 -1.611 -2.826 1 97.69 145 GLU B O 1
ATOM 2560 N N . GLU B 1 146 ? 21.516 -2.295 -3.689 1 97.56 146 GLU B N 1
ATOM 2561 C CA . GLU B 1 146 ? 21.328 -3.475 -2.848 1 97.56 146 GLU B CA 1
ATOM 2562 C C . GLU B 1 146 ? 21.109 -3.082 -1.389 1 97.56 146 GLU B C 1
ATOM 2564 O O . GLU B 1 146 ? 21.406 -3.863 -0.481 1 97.56 146 GLU B O 1
ATOM 2569 N N . ASN B 1 147 ? 20.734 -1.832 -1.217 1 98.38 147 ASN B N 1
ATOM 2570 C CA . ASN B 1 147 ? 20.234 -1.479 0.108 1 98.38 147 ASN B CA 1
ATOM 2571 C C . ASN B 1 147 ? 18.844 -2.057 0.356 1 98.38 147 ASN B C 1
ATOM 2573 O O . ASN B 1 147 ? 17.984 -2.031 -0.531 1 98.38 147 ASN B O 1
ATOM 2577 N N . LEU B 1 148 ? 18.656 -2.66 1.564 1 98.75 148 LEU B N 1
ATOM 2578 C CA . LEU B 1 148 ? 17.344 -3.135 1.953 1 98.75 148 LEU B CA 1
ATOM 2579 C C . LEU B 1 148 ? 16.406 -1.965 2.236 1 98.75 148 LEU B C 1
ATOM 2581 O O . LEU B 1 148 ? 16.578 -1.248 3.225 1 98.75 148 LEU B O 1
ATOM 2585 N N . ILE B 1 149 ? 15.422 -1.784 1.414 1 98.88 149 ILE B N 1
ATOM 2586 C CA . ILE B 1 149 ? 14.531 -0.63 1.495 1 98.88 149 ILE B CA 1
ATOM 2587 C C . ILE B 1 149 ? 13.328 -0.967 2.371 1 98.88 149 ILE B C 1
ATOM 2589 O O . ILE B 1 149 ? 12.891 -0.147 3.186 1 98.88 149 ILE B O 1
ATOM 2593 N N . SER B 1 150 ? 12.766 -2.141 2.215 1 98.88 150 SER B N 1
ATOM 2594 C CA . SER B 1 150 ? 11.594 -2.523 3.006 1 98.88 150 SER B CA 1
ATOM 2595 C C . SER B 1 150 ? 11.516 -4.039 3.17 1 98.88 150 SER B C 1
ATOM 2597 O O . SER B 1 150 ? 12.117 -4.785 2.396 1 98.88 150 SER B O 1
ATOM 2599 N N . THR B 1 151 ? 10.875 -4.48 4.211 1 98.94 151 THR B N 1
ATOM 2600 C CA . THR B 1 151 ? 10.461 -5.859 4.453 1 98.94 151 THR B CA 1
ATOM 2601 C C . THR B 1 151 ? 8.945 -5.945 4.645 1 98.94 151 THR B C 1
ATOM 2603 O O . THR B 1 151 ? 8.383 -5.215 5.461 1 98.94 151 THR B O 1
ATOM 2606 N N . GLY B 1 152 ? 8.391 -6.773 3.873 1 98.88 152 GLY B N 1
ATOM 2607 C CA . GLY B 1 152 ? 6.953 -6.977 3.984 1 98.88 152 GLY B CA 1
ATOM 2608 C C . GLY B 1 152 ? 6.582 -8.383 4.41 1 98.88 152 GLY B C 1
ATOM 2609 O O . GLY B 1 152 ? 7.215 -9.352 3.988 1 98.88 152 GLY B O 1
ATOM 2610 N N . THR B 1 153 ? 5.648 -8.469 5.293 1 98.94 153 THR B N 1
ATOM 2611 C CA . THR B 1 153 ? 4.941 -9.719 5.566 1 98.94 153 THR B CA 1
ATOM 2612 C C . THR B 1 153 ? 3.533 -9.68 4.977 1 98.94 153 THR B C 1
ATOM 2614 O O . THR B 1 153 ? 2.66 -8.977 5.48 1 98.94 153 THR B O 1
ATOM 2617 N N . ILE B 1 154 ? 3.354 -10.414 3.93 1 98.94 154 ILE B N 1
ATOM 2618 C CA . ILE B 1 154 ? 2.104 -10.453 3.18 1 98.94 154 ILE B CA 1
ATOM 2619 C C . ILE B 1 154 ? 1.324 -11.719 3.553 1 98.94 154 ILE B C 1
ATOM 2621 O O . ILE B 1 154 ? 1.717 -12.828 3.189 1 98.94 154 ILE B O 1
ATOM 2625 N N . ASN B 1 155 ? 0.238 -11.531 4.25 1 98.94 155 ASN B N 1
ATOM 2626 C CA . ASN B 1 155 ? -0.539 -12.672 4.723 1 98.94 155 ASN B CA 1
ATOM 2627 C C . ASN B 1 155 ? -1.688 -13 3.775 1 98.94 155 ASN B C 1
ATOM 2629 O O . ASN B 1 155 ? -2.707 -12.312 3.766 1 98.94 155 ASN B O 1
ATOM 2633 N N . TRP B 1 156 ? -1.561 -14.07 3.119 1 98.56 156 TRP B N 1
ATOM 2634 C CA . TRP B 1 156 ? -2.564 -14.508 2.158 1 98.56 156 TRP B CA 1
ATOM 2635 C C . TRP B 1 156 ? -3.479 -15.57 2.77 1 98.56 156 TRP B C 1
ATOM 2637 O O . TRP B 1 156 ? -3.006 -16.578 3.295 1 98.56 156 TRP B O 1
ATOM 2647 N N . GLN B 1 157 ? -4.734 -15.328 2.754 1 98.19 157 GLN B N 1
ATOM 2648 C CA . GLN B 1 157 ? -5.703 -16.391 2.99 1 98.19 157 GLN B CA 1
ATOM 2649 C C . GLN B 1 157 ? -5.883 -17.25 1.746 1 98.19 157 GLN B C 1
ATOM 2651 O O . GLN B 1 157 ? -6.109 -16.734 0.651 1 98.19 157 GLN B O 1
ATOM 2656 N N . ILE B 1 158 ? -5.742 -18.5 1.905 1 97.62 158 ILE B N 1
ATOM 2657 C CA . ILE B 1 158 ? -5.844 -19.453 0.8 1 97.62 158 ILE B CA 1
ATOM 2658 C C . ILE B 1 158 ? -6.973 -20.438 1.074 1 97.62 158 ILE B C 1
ATOM 2660 O O . ILE B 1 158 ? -7.055 -21 2.166 1 97.62 158 ILE B O 1
ATOM 2664 N N . LYS B 1 159 ? -7.777 -20.547 0.156 1 96 159 LYS B N 1
ATOM 2665 C CA . LYS B 1 159 ? -8.914 -21.469 0.218 1 96 159 LYS B CA 1
ATOM 2666 C C . LYS B 1 159 ? -9.156 -22.125 -1.133 1 96 159 LYS B C 1
ATOM 2668 O O . LYS B 1 159 ? -8.984 -21.5 -2.182 1 96 159 LYS B O 1
ATOM 2673 N N . SER B 1 160 ? -9.562 -23.406 -1.047 1 92.19 160 SER B N 1
ATOM 2674 C CA . SER B 1 160 ? -9.953 -24.062 -2.295 1 92.19 160 SER B CA 1
ATOM 2675 C C . SER B 1 160 ? -11.219 -23.438 -2.871 1 92.19 160 SER B C 1
ATOM 2677 O O . SER B 1 160 ? -12.148 -23.125 -2.131 1 92.19 160 SER B O 1
ATOM 2679 N N . TRP B 1 161 ? -11.258 -23.344 -4.16 1 88.44 161 TRP B N 1
ATOM 2680 C CA . TRP B 1 161 ? -12.43 -22.75 -4.805 1 88.44 161 TRP B CA 1
ATOM 2681 C C . TRP B 1 161 ? -13.68 -23.578 -4.535 1 88.44 161 TRP B C 1
ATOM 2683 O O . TRP B 1 161 ? -14.789 -23.031 -4.473 1 88.44 161 TRP B O 1
ATOM 2693 N N . ASP B 1 162 ? -13.578 -24.812 -4.383 1 86.25 162 ASP B N 1
ATOM 2694 C CA . ASP B 1 162 ? -14.703 -25.703 -4.152 1 86.25 162 ASP B CA 1
ATOM 2695 C C . ASP B 1 162 ? -15.328 -25.469 -2.779 1 86.25 162 ASP B C 1
ATOM 2697 O O . ASP B 1 162 ? -16.453 -25.906 -2.516 1 86.25 162 ASP B O 1
ATOM 2701 N N . LYS B 1 163 ? -14.609 -24.75 -1.933 1 84.5 163 LYS B N 1
ATOM 2702 C CA . LYS B 1 163 ? -15.094 -24.469 -0.583 1 84.5 163 LYS B CA 1
ATOM 2703 C C . LYS B 1 163 ? -15.57 -23.016 -0.464 1 84.5 163 LYS B C 1
ATOM 2705 O O . LYS B 1 163 ? -15.961 -22.578 0.617 1 84.5 163 LYS B O 1
ATOM 2710 N N . VAL B 1 164 ? -15.445 -22.266 -1.553 1 78.44 164 VAL B N 1
ATOM 2711 C CA . VAL B 1 164 ? -15.836 -20.859 -1.548 1 78.44 164 VAL B CA 1
ATOM 2712 C C . VAL B 1 164 ? -17.344 -20.75 -1.729 1 78.44 164 VAL B C 1
ATOM 2714 O O . VAL B 1 164 ? -17.922 -21.312 -2.666 1 78.44 164 VAL B O 1
ATOM 2717 N N . LYS B 1 165 ? -17.984 -20.219 -0.692 1 71 165 LYS B N 1
ATOM 2718 C CA . LYS B 1 165 ? -19.438 -20 -0.73 1 71 165 LYS B CA 1
ATOM 2719 C C . LYS B 1 165 ? -19.766 -18.688 -1.431 1 71 165 LYS B C 1
ATOM 2721 O O . LYS B 1 165 ? -19.266 -17.625 -1.049 1 71 165 LYS B O 1
ATOM 2726 N N . THR B 1 166 ? -20.078 -18.719 -2.676 1 62.03 166 THR B N 1
ATOM 2727 C CA . THR B 1 166 ? -20.484 -17.5 -3.371 1 62.03 166 THR B CA 1
ATOM 2728 C C . THR B 1 166 ? -21.938 -17.125 -3.037 1 62.03 166 THR B C 1
ATOM 2730 O O . THR B 1 166 ? -22.781 -18.016 -2.896 1 62.03 166 THR B O 1
ATOM 2733 N N . LYS B 1 167 ? -21.922 -16.031 -2.33 1 46.81 167 LYS B N 1
ATOM 2734 C CA . LYS B 1 167 ? -23.312 -15.633 -2.09 1 46.81 167 LYS B CA 1
ATOM 2735 C C . LYS B 1 167 ? -24.156 -15.766 -3.359 1 46.81 167 LYS B C 1
ATOM 2737 O O . LYS B 1 167 ? -23.766 -15.266 -4.418 1 46.81 167 LYS B O 1
ATOM 2742 N N . ALA B 1 168 ? -25.141 -16.703 -3.174 1 36.59 168 ALA B N 1
ATOM 2743 C CA . ALA B 1 168 ? -26.156 -16.828 -4.211 1 36.59 168 ALA B CA 1
ATOM 2744 C C . ALA B 1 168 ? -26.922 -15.523 -4.387 1 36.59 168 ALA B C 1
ATOM 2746 O O . ALA B 1 168 ? -27.25 -14.844 -3.404 1 36.59 168 ALA B O 1
#

Organism: NCBI:txid2715131

Nearest PDB structures (foldseek):
  8ayv-assembly1_B  TM=8.760E-01  e=1.870E-10  Pseudomonas putida KT2440
  1yoc-assembly1_B  TM=8.291E-01  e=4.244E-10  Pseudomonas aeruginosa PAO1
  3lz7-assembly1_A  TM=8.520E-01  e=1.698E-09  Haemophilus influenzae
  4k4c-assembly1_D  TM=8.059E-01  e=2.812E-09  Escherichia coli K-12
  1vh9-assembly1_A  TM=8.431E-01  e=1.750E-08  Escherichia coli

Radius of gyration: 20.46 Å; Cα contacts (8 Å, |Δi|>4): 688; chains: 2; bounding box: 52×64×52 Å

Secondary structure (DSSP, 8-state):
---HHHHHHHHTT-HHHHHHHHHHHHHH-GGGGGGT-EEEEE-SSEEEEEE---GGGB-TTSSBPHHHHHHHHHHHHHHHHHHHHGGGEEEEEEEEEEEE-S---S-EEEEEE--HHHHIIIIIHHHHH-SEEEEEEEEEEEETT--EEEEEEEEEEEEEGGG-----/---HHHHHHHHTT-HHHHHHHHHHHHHH-GGGGGGT-EEEEE-SSEEEEEE---GGGB-TTSSBPHHHHHHHHHHHHHHHHHHHHTTSEEEEEEEEEEEE-S---S-EEEEEE--HHHHIIIIIHHHHH-SEEEEEEEEEEEETT--EEEEEEEEEEEEEGGG-----

InterPro domains:
  IPR027961 Protein of unknown function DUF4442 [PF14539] (19-158)
  IPR029069 HotDog domain superfamily [SSF54637] (17-162)

Sequence (336 aa):
MLSQDQLFEKAKTSNLYRKILNSVLYKMVPFNKPHRFQVEKIDDDSITVKLPYIKRNFNHIKGVHACALATVSEFSSGALLLRKLGKKYRIILQKLEMEYHYQGKSDCYATFSVDENWLKENVFSPLESAEKIVVPCIVKTYDSEENLISTGTINWQIKSWDKVKTKAMLSQDQLFEKAKTSNLYRKILNSVLYKMVPFNKPHRFQVEKIDDDSITVKLPYIKRNFNHIKGVHACALATVSEFSSGALLLRKLGKKYRIILQKLEMEYHYQGKSDCYATFSVDENWLKENVFSPLESAEKIVVPCIVKTYDSEENLISTGTINWQIKSWDKVKTKA

Foldseek 3Di:
DQDLLNLLVCLQPDVVSQVVNQVVVCVVPVVCVVQPWGFDHDDPFKTKIKRFQDPSQQDPVSFGDPVSVQVRQQVRVVVRCCNVVDPFKDKDWDDKDKDFDDTHRGMKMKMFGDDPVRCVVFPVVVVVPDQKDKGWTWIWMAGPVRDTGMIMTTIMIMGTPVSDDPDD/DQDLLNLLVCLQPDVVSQVVNQVVVCVVPVVCVVQPWGFDHDDPFKTKIKRFQDQSQQDPVSFGDPVSVQVRQQVRVVVRCCNVVDPFKDKDWDDKDKDFDDTHRGMKMKMFGDDPVRCVVFPVVVVVPDQKDKGWTWIWMAGPVRDTGMIMTTIMIMGTPVSDDDDD